Protein AF-A0A382YFF1-F1 (afdb_monomer)

Sequence (263 aa):
NLNLRTVLICLQASIGLYVIVSLYNMELLLSAPWNGYNLQKPVLVFGRYFSDSSALMLFPSIALGMSFPVLIKMVSSGYERIGTGTGQIYGANTFGAILGSLFTGFLFLPRLGAQQSLLLIATLNLLMMMYLFRTGEYFTKTLRKMMTVVLAGVILVINIGLPSDLLDRFFLRDSSGQKDFQKLLYFEEGLTDTVAVFKDDYGILDPDAKRLVTNGVSMSAVNFIASRYMKLLAHLPIMMVDNPEKVLVVCFGTGQTTGAASI

Mean predicted aligned error: 7.72 Å

Foldseek 3Di:
DPPLLVLLLVLLLCLLVLLLVCLQCVPVLADAPADPPPPVCVPVVVVRVVSSCCSNCVSNVVSVVVNLVSQLVVQCPDPVCSVVSNVVSVVVVVVCVVVVCCCVLPPCCVPPNPSVSSLVSSLVSLVVSLVSQLVDDPDDNVVNVVVSVVSVVVSVCSNVVDDSCSVVQSQCAANVGGDDPVQWPDWDDDSVKIWTKGQDQPPDQRGGKIFIAISRYTDAIPGDVRLVVLLCVQPVVVVVDDDDPDDDDDDCDVVSNVVSNVD

pLDDT: mean 86.28, std 9.94, range [49.84, 97.19]

Structure (mmCIF, N/CA/C/O backbone):
data_AF-A0A382YFF1-F1
#
_entry.id   AF-A0A382YFF1-F1
#
loop_
_atom_site.group_PDB
_atom_site.id
_atom_site.type_symbol
_atom_site.label_atom_id
_atom_site.label_alt_id
_atom_site.label_comp_id
_atom_site.label_asym_id
_atom_site.label_entity_id
_atom_site.label_seq_id
_atom_site.pdbx_PDB_ins_code
_atom_site.Cartn_x
_atom_site.Cartn_y
_atom_site.Cartn_z
_atom_site.occupancy
_atom_site.B_iso_or_equiv
_atom_site.auth_seq_id
_atom_site.auth_comp_id
_atom_site.auth_asym_id
_atom_site.auth_atom_id
_atom_site.pdbx_PDB_model_num
ATOM 1 N N . ASN A 1 1 ? -17.210 13.125 31.379 1.00 52.91 1 ASN A N 1
ATOM 2 C CA . ASN A 1 1 ? -16.591 11.781 31.369 1.00 52.91 1 ASN A CA 1
ATOM 3 C C . ASN A 1 1 ? -16.632 11.194 29.971 1.00 52.91 1 ASN A C 1
ATOM 5 O O . ASN A 1 1 ? -17.650 10.649 29.572 1.00 52.91 1 ASN A O 1
ATOM 9 N N . LEU A 1 2 ? -15.552 11.363 29.204 1.00 67.62 2 LEU A N 1
ATOM 10 C CA . LEU A 1 2 ? -15.421 10.758 27.878 1.00 67.62 2 LEU A CA 1
ATOM 11 C C . LEU A 1 2 ? -15.257 9.241 28.054 1.00 67.62 2 LEU A C 1
ATOM 13 O O . LEU A 1 2 ? -14.352 8.802 28.764 1.00 67.62 2 LEU A O 1
ATOM 17 N N . ASN A 1 3 ? -16.131 8.441 27.449 1.00 87.56 3 ASN A N 1
ATOM 18 C CA . ASN A 1 3 ? -16.020 6.992 27.539 1.00 87.56 3 ASN A CA 1
ATOM 19 C C . ASN A 1 3 ? -14.884 6.516 26.615 1.00 87.56 3 ASN A C 1
ATOM 21 O O . ASN A 1 3 ? -15.048 6.462 25.398 1.00 87.56 3 ASN A O 1
ATOM 25 N N . LEU A 1 4 ? -13.720 6.203 27.197 1.00 89.56 4 LEU A N 1
ATOM 26 C CA . LEU A 1 4 ? -12.490 5.842 26.469 1.00 89.56 4 LEU A CA 1
ATOM 27 C C . LEU A 1 4 ? -12.694 4.683 25.495 1.00 89.56 4 LEU A C 1
ATOM 29 O O . LEU A 1 4 ? -12.128 4.658 24.408 1.00 89.56 4 LEU A O 1
ATOM 33 N N . ARG A 1 5 ? -13.568 3.748 25.852 1.00 91.25 5 ARG A N 1
ATOM 34 C CA . ARG A 1 5 ? -13.919 2.627 24.992 1.00 91.25 5 ARG A CA 1
ATOM 35 C C . ARG A 1 5 ? -14.700 3.069 23.754 1.00 91.25 5 ARG A C 1
ATOM 37 O O . ARG A 1 5 ? -14.449 2.544 22.676 1.00 91.25 5 ARG A O 1
ATOM 44 N N . THR A 1 6 ? -15.597 4.047 23.879 1.00 91.75 6 THR A N 1
ATOM 45 C CA . THR A 1 6 ? -16.287 4.644 22.723 1.00 91.75 6 THR A CA 1
ATOM 46 C C . THR A 1 6 ? -15.287 5.324 21.797 1.00 91.75 6 THR A C 1
ATOM 48 O O . THR A 1 6 ? -15.394 5.183 20.585 1.00 91.75 6 THR A O 1
ATOM 51 N N . VAL A 1 7 ? -14.274 5.992 22.357 1.00 93.56 7 VAL A N 1
ATOM 52 C CA . VAL A 1 7 ? -13.191 6.593 21.565 1.00 93.56 7 VAL A CA 1
ATOM 53 C C . VAL A 1 7 ? -12.444 5.523 20.768 1.00 93.56 7 VAL A C 1
ATOM 55 O O . VAL A 1 7 ? -12.275 5.689 19.565 1.00 93.56 7 VAL A O 1
ATOM 58 N N . LEU A 1 8 ? -12.067 4.400 21.390 1.00 93.38 8 LEU A N 1
ATOM 59 C CA . LEU A 1 8 ? -11.410 3.295 20.678 1.00 93.38 8 LEU A CA 1
ATOM 60 C C . LEU A 1 8 ? -12.296 2.693 19.581 1.00 93.38 8 LEU A C 1
ATOM 62 O O . LEU A 1 8 ? -11.801 2.434 18.490 1.00 93.38 8 LEU A O 1
ATOM 66 N N . ILE A 1 9 ? -13.597 2.512 19.836 1.00 94.38 9 ILE A N 1
ATOM 67 C CA . ILE A 1 9 ? -14.561 2.054 18.819 1.00 94.38 9 ILE A CA 1
ATOM 68 C C . ILE A 1 9 ? -14.545 3.006 17.617 1.00 94.38 9 ILE A C 1
ATOM 70 O O . ILE A 1 9 ? -14.408 2.544 16.486 1.00 94.38 9 ILE A O 1
ATOM 74 N N . CYS A 1 10 ? -14.632 4.319 17.851 1.00 95.12 10 CYS A N 1
ATOM 75 C CA . CYS A 1 10 ? -14.600 5.317 16.783 1.00 95.12 10 CYS A CA 1
ATOM 76 C C . CYS A 1 10 ? -13.270 5.310 16.021 1.00 95.12 10 CYS A C 1
ATOM 78 O O . CYS A 1 10 ? -13.284 5.373 14.794 1.00 95.12 10 CYS A O 1
ATOM 80 N N . LEU A 1 11 ? -12.132 5.204 16.715 1.00 96.06 11 LEU A N 1
ATOM 81 C CA . LEU A 1 11 ? -10.811 5.163 16.080 1.00 96.06 11 LEU A CA 1
ATOM 82 C C . LEU A 1 11 ? -10.677 3.939 15.166 1.00 96.06 11 LEU A C 1
ATOM 84 O O . LEU A 1 11 ? -10.341 4.089 13.995 1.00 96.06 11 LEU A O 1
ATOM 88 N N . GLN A 1 12 ? -11.022 2.749 15.664 1.00 95.81 12 GLN A N 1
ATOM 89 C CA . GLN A 1 12 ? -10.954 1.499 14.900 1.00 95.81 12 GLN A CA 1
ATOM 90 C C . GLN A 1 12 ? -11.929 1.495 13.711 1.00 95.81 12 GLN A C 1
ATOM 92 O O . GLN A 1 12 ? -11.550 1.122 12.601 1.00 95.81 12 GLN A O 1
ATOM 97 N N . ALA A 1 13 ? -13.163 1.981 13.909 1.00 95.94 13 ALA A N 1
ATOM 98 C CA . ALA A 1 13 ? -14.129 2.158 12.822 1.00 95.94 13 ALA A CA 1
ATOM 99 C C . ALA A 1 13 ? -13.571 3.068 11.725 1.00 95.94 13 ALA A C 1
ATOM 101 O O . ALA A 1 13 ? -13.643 2.739 10.542 1.00 95.94 13 ALA A O 1
ATOM 102 N N . SER A 1 14 ? -13.012 4.210 12.129 1.00 96.31 14 SER A N 1
ATOM 103 C CA . SER A 1 14 ? -12.566 5.225 11.186 1.00 96.31 14 SER A CA 1
ATOM 104 C C . SER A 1 14 ? -11.336 4.773 10.410 1.00 96.31 14 SER A C 1
ATOM 106 O O . SER A 1 14 ? -11.279 5.023 9.216 1.00 96.31 14 SER A O 1
ATOM 108 N N . ILE A 1 15 ? -10.388 4.069 11.041 1.00 96.25 15 ILE A N 1
ATOM 109 C CA . ILE A 1 15 ? -9.230 3.491 10.341 1.00 96.25 15 ILE A CA 1
ATOM 110 C C . ILE A 1 15 ? -9.705 2.496 9.277 1.00 96.25 15 ILE A C 1
ATOM 112 O O . ILE A 1 15 ? -9.337 2.627 8.112 1.00 96.25 15 ILE A O 1
ATOM 116 N N . GLY A 1 16 ? -10.558 1.537 9.656 1.00 95.81 16 GLY A N 1
ATOM 117 C CA . GLY A 1 16 ? -11.064 0.526 8.725 1.00 95.81 16 GLY A CA 1
ATOM 118 C C . GLY A 1 16 ? -11.839 1.137 7.555 1.00 95.81 16 GLY A C 1
ATOM 119 O O . GLY A 1 16 ? -11.566 0.821 6.398 1.00 95.81 16 GLY A O 1
ATOM 120 N N . LEU A 1 17 ? -12.760 2.060 7.846 1.00 95.12 17 LEU A N 1
ATOM 121 C CA . LEU A 1 17 ? -13.542 2.750 6.821 1.00 95.12 17 LEU A CA 1
ATOM 122 C C . LEU A 1 17 ? -12.660 3.605 5.911 1.00 95.12 17 LEU A C 1
ATOM 124 O O . LEU A 1 17 ? -12.843 3.583 4.699 1.00 95.12 17 LEU A O 1
ATOM 128 N N . TYR A 1 18 ? -11.703 4.337 6.478 1.00 95.69 18 TYR A N 1
ATOM 129 C CA . TYR A 1 18 ? -10.812 5.191 5.707 1.00 95.69 18 TYR A CA 1
ATOM 130 C C . TYR A 1 18 ? -9.968 4.381 4.724 1.00 95.69 18 TYR A C 1
ATOM 132 O O . TYR A 1 18 ? -9.856 4.781 3.571 1.00 95.69 18 TYR A O 1
ATOM 140 N N . VAL A 1 19 ? -9.440 3.220 5.127 1.00 94.88 19 VAL A N 1
ATOM 141 C CA . VAL A 1 19 ? -8.710 2.328 4.209 1.00 94.88 19 VAL A CA 1
ATOM 142 C C . VAL A 1 19 ? -9.609 1.865 3.059 1.00 94.88 19 VAL A C 1
ATOM 144 O O . VAL A 1 19 ? -9.215 1.982 1.903 1.00 94.88 19 VAL A O 1
ATOM 147 N N . ILE A 1 20 ? -10.836 1.414 3.346 1.00 93.81 20 ILE A N 1
ATOM 148 C CA . ILE A 1 20 ? -11.789 0.975 2.309 1.00 93.81 20 ILE A CA 1
ATOM 149 C C . ILE A 1 20 ? -12.139 2.123 1.356 1.00 93.81 20 ILE A C 1
ATOM 151 O O . ILE A 1 20 ? -12.095 1.958 0.141 1.00 93.81 20 ILE A O 1
ATOM 155 N N . VAL A 1 21 ? -12.466 3.300 1.894 1.00 92.94 21 VAL A N 1
ATOM 156 C CA . VAL A 1 21 ? -12.782 4.490 1.092 1.00 92.94 21 VAL A CA 1
ATOM 157 C C . VAL A 1 21 ? -11.576 4.909 0.256 1.00 92.94 21 VAL A C 1
ATOM 159 O O . VAL A 1 21 ? -11.750 5.281 -0.903 1.00 92.94 21 VAL A O 1
ATOM 162 N N . SER A 1 22 ? -10.365 4.808 0.806 1.00 92.19 22 SER A N 1
ATOM 163 C CA . SER A 1 22 ? -9.137 5.143 0.088 1.00 92.19 22 SER A CA 1
ATOM 164 C C . SER A 1 22 ? -8.938 4.216 -1.105 1.00 92.19 22 SER A C 1
ATOM 166 O O . SER A 1 22 ? -8.725 4.721 -2.197 1.00 92.19 22 SER A O 1
ATOM 168 N N . LEU A 1 23 ? -9.137 2.900 -0.945 1.00 91.06 23 LEU A N 1
ATOM 169 C CA . LEU A 1 23 ? -9.057 1.933 -2.050 1.00 91.06 23 LEU A CA 1
ATOM 170 C C . LEU A 1 23 ? -9.985 2.289 -3.225 1.00 91.06 23 LEU A C 1
ATOM 172 O O . LEU A 1 23 ? -9.568 2.202 -4.375 1.00 91.06 23 LEU A O 1
ATOM 176 N N . TYR A 1 24 ? -11.214 2.745 -2.958 1.00 88.94 24 TYR A N 1
ATOM 177 C CA . TYR A 1 24 ? -12.135 3.198 -4.015 1.00 88.94 24 TYR A CA 1
ATOM 178 C C . TYR A 1 24 ? -11.730 4.529 -4.654 1.00 88.94 24 TYR A C 1
ATOM 180 O O . TYR A 1 24 ? -12.015 4.766 -5.825 1.00 88.94 24 TYR A O 1
ATOM 188 N N . ASN A 1 25 ? -11.103 5.414 -3.881 1.00 88.06 25 ASN A N 1
ATOM 189 C CA . ASN A 1 25 ? -10.765 6.771 -4.304 1.00 88.06 25 ASN A CA 1
ATOM 190 C C . ASN A 1 25 ? -9.273 6.930 -4.614 1.00 88.06 25 ASN A C 1
ATOM 192 O O . ASN A 1 25 ? -8.794 8.059 -4.700 1.00 88.06 25 ASN A O 1
ATOM 196 N N . MET A 1 26 ? -8.533 5.832 -4.798 1.00 84.06 26 MET A N 1
ATOM 197 C CA . MET A 1 26 ? -7.080 5.862 -4.988 1.00 84.06 26 MET A CA 1
ATOM 198 C C . MET A 1 26 ? -6.698 6.736 -6.188 1.00 84.06 26 MET A C 1
ATOM 200 O O . MET A 1 26 ? -5.771 7.534 -6.110 1.00 84.06 26 MET A O 1
ATOM 204 N N . GLU A 1 27 ? -7.484 6.664 -7.265 1.00 77.50 27 GLU A N 1
ATOM 205 C CA . GLU A 1 27 ? -7.306 7.478 -8.470 1.00 77.50 27 GLU A CA 1
ATOM 206 C C . GLU A 1 27 ? -7.499 8.988 -8.269 1.00 77.50 27 GLU A C 1
ATOM 208 O O . GLU A 1 27 ? -6.990 9.765 -9.083 1.00 77.50 27 GLU A O 1
ATOM 213 N N . LEU A 1 28 ? -8.271 9.382 -7.251 1.00 78.69 28 LEU A N 1
ATOM 214 C CA . LEU A 1 28 ? -8.561 10.773 -6.8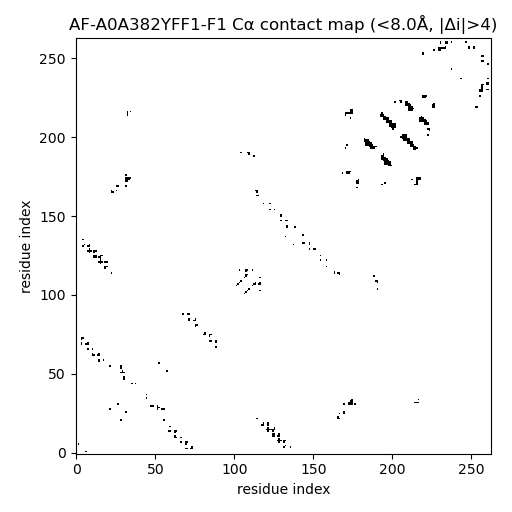97 1.00 78.69 28 LEU A CA 1
ATOM 215 C C . LEU A 1 28 ? -7.584 11.293 -5.836 1.00 78.69 28 LEU A C 1
ATOM 217 O O . LEU A 1 28 ? -7.212 12.463 -5.863 1.00 78.69 28 LEU A O 1
ATOM 221 N N . LEU A 1 29 ? -7.203 10.427 -4.895 1.00 78.69 29 LEU A N 1
ATOM 222 C CA . LEU A 1 29 ? -6.298 10.739 -3.788 1.00 78.69 29 LEU A CA 1
ATOM 223 C C . LEU A 1 29 ? -4.856 10.893 -4.249 1.00 78.69 29 LEU A C 1
ATOM 225 O O . LEU A 1 29 ? -4.125 11.714 -3.701 1.00 78.69 29 LEU A O 1
ATOM 229 N N . LEU A 1 30 ? -4.453 10.085 -5.225 1.00 77.94 30 LEU A N 1
ATOM 230 C CA . LEU A 1 30 ? -3.103 10.077 -5.748 1.00 77.94 30 LEU A CA 1
ATOM 231 C C . LEU A 1 30 ? -3.095 10.698 -7.134 1.00 77.94 30 LEU A C 1
ATOM 233 O O . LEU A 1 30 ? -3.806 10.258 -8.046 1.00 77.94 30 LEU A O 1
ATOM 237 N N . SER A 1 31 ? -2.241 11.702 -7.306 1.00 73.00 31 SER A N 1
ATOM 238 C CA . SER A 1 31 ? -1.921 12.178 -8.639 1.00 73.00 31 SER A CA 1
ATOM 239 C C . SER A 1 31 ? -1.339 11.025 -9.465 1.00 73.00 31 SER A C 1
ATOM 241 O O . SER A 1 31 ? -0.725 10.096 -8.933 1.00 73.00 31 SER A O 1
ATOM 243 N N . ALA A 1 32 ? -1.570 11.046 -10.785 1.00 66.44 32 ALA A N 1
ATOM 244 C CA . ALA A 1 32 ? -0.881 10.110 -11.670 1.00 66.44 32 ALA A CA 1
ATOM 245 C C . ALA A 1 32 ? 0.628 10.190 -11.380 1.00 66.44 32 ALA A C 1
ATOM 247 O O . ALA A 1 32 ? 1.088 11.300 -11.091 1.00 66.44 32 ALA A O 1
ATOM 248 N N . PRO A 1 33 ? 1.381 9.074 -11.458 1.00 62.12 33 PRO A N 1
ATOM 249 C CA . PRO A 1 33 ? 2.832 9.058 -11.283 1.00 62.12 33 PRO A CA 1
ATOM 250 C C . PRO A 1 33 ? 3.489 9.914 -12.376 1.00 62.12 33 PRO A C 1
ATOM 252 O O . PRO A 1 33 ? 3.967 9.453 -13.412 1.00 62.12 33 PRO A O 1
ATOM 255 N N . TRP A 1 34 ? 3.427 11.230 -12.194 1.00 52.97 34 TRP A N 1
ATOM 256 C CA . TRP A 1 34 ? 3.805 12.201 -13.190 1.00 52.97 34 TRP A CA 1
ATOM 257 C C . TRP A 1 34 ? 5.297 12.412 -13.034 1.00 52.97 34 TRP A C 1
ATOM 259 O O . TRP A 1 34 ? 5.763 12.995 -12.058 1.00 52.97 34 TRP A O 1
ATOM 269 N N . ASN A 1 35 ? 6.015 11.874 -14.017 1.00 54.03 35 ASN A N 1
ATOM 270 C CA . ASN A 1 35 ? 7.386 12.164 -14.411 1.00 54.03 35 ASN A CA 1
ATOM 271 C C . ASN A 1 35 ? 8.216 12.850 -13.309 1.00 54.03 35 ASN A C 1
ATOM 273 O O . ASN A 1 35 ? 8.359 14.077 -13.294 1.00 54.03 35 ASN A O 1
ATOM 277 N N . GLY A 1 36 ? 8.798 12.041 -12.415 1.00 50.12 36 GLY A N 1
ATOM 278 C CA . GLY A 1 36 ? 9.722 12.453 -11.347 1.00 50.12 36 GLY A CA 1
ATOM 279 C C . GLY A 1 36 ? 10.990 13.185 -11.818 1.00 50.12 36 GLY A C 1
ATOM 280 O O . GLY A 1 36 ? 11.908 13.393 -11.034 1.00 50.12 36 GLY A O 1
ATOM 281 N N . TYR A 1 37 ? 11.037 13.610 -13.081 1.00 49.84 37 TYR A N 1
ATOM 282 C CA . TYR A 1 37 ? 12.165 14.260 -13.732 1.00 49.84 37 TYR A CA 1
ATOM 283 C C . TYR A 1 37 ? 11.828 15.623 -14.340 1.00 49.84 37 TYR A C 1
ATOM 285 O O . TYR A 1 37 ? 12.663 16.175 -15.057 1.00 49.84 37 TYR A O 1
ATOM 293 N N . ASN A 1 38 ? 10.654 16.220 -14.071 1.00 56.34 38 ASN A N 1
ATOM 294 C CA . ASN A 1 38 ? 10.459 17.627 -14.435 1.00 56.34 38 ASN A CA 1
ATOM 295 C C . ASN A 1 38 ? 11.202 18.551 -13.452 1.00 56.34 38 ASN A C 1
ATOM 297 O O . ASN A 1 38 ? 10.606 19.248 -12.628 1.00 56.34 38 ASN A O 1
ATOM 301 N N . LEU A 1 39 ? 12.533 18.559 -13.577 1.00 61.88 39 LEU A N 1
ATOM 302 C CA . LEU A 1 39 ? 13.470 19.407 -12.835 1.00 61.88 39 LEU A CA 1
ATOM 303 C C . LEU A 1 39 ? 13.187 20.909 -13.012 1.00 61.88 39 LEU A C 1
ATOM 305 O O . LEU A 1 39 ? 13.773 21.727 -12.313 1.00 61.88 39 LEU A O 1
ATOM 309 N N . GLN A 1 40 ? 12.277 21.290 -13.915 1.00 77.19 40 GLN A N 1
ATOM 310 C CA . GLN A 1 40 ? 11.886 22.681 -14.124 1.00 77.19 40 GLN A CA 1
ATOM 311 C C . GLN A 1 40 ? 11.007 23.233 -12.989 1.00 77.19 40 GLN A C 1
ATOM 313 O O . GLN A 1 40 ? 10.996 24.443 -12.775 1.00 77.19 40 GLN A O 1
ATOM 318 N N . LYS A 1 41 ? 10.247 22.388 -12.265 1.00 83.75 41 LYS A N 1
ATOM 319 C CA . LYS A 1 41 ? 9.316 22.829 -11.197 1.00 83.75 41 LYS A CA 1
ATOM 320 C C . LYS A 1 41 ? 9.374 21.948 -9.934 1.00 83.75 41 LYS A C 1
ATOM 322 O O . LYS A 1 41 ? 8.343 21.414 -9.517 1.00 83.75 41 LYS A O 1
ATOM 327 N N . PRO A 1 42 ? 10.539 21.821 -9.276 1.00 83.38 42 PRO A N 1
ATOM 328 C CA . PRO A 1 42 ? 10.738 20.881 -8.169 1.00 83.38 42 PRO A CA 1
ATOM 329 C C . PRO A 1 42 ? 9.811 21.136 -6.969 1.00 83.38 42 PRO A C 1
ATOM 331 O O . PRO A 1 42 ? 9.275 20.193 -6.397 1.00 83.38 42 PRO A O 1
ATOM 334 N N . VAL A 1 43 ? 9.547 22.402 -6.624 1.00 87.06 43 VAL A N 1
ATOM 335 C CA . VAL A 1 43 ? 8.674 22.767 -5.489 1.00 87.06 43 VAL A CA 1
ATOM 336 C C . VAL A 1 43 ? 7.229 22.314 -5.710 1.00 87.06 43 VAL A C 1
ATOM 338 O O . VAL A 1 43 ? 6.586 21.812 -4.792 1.00 87.06 43 VAL A O 1
ATOM 341 N N . LEU A 1 44 ? 6.718 22.452 -6.937 1.00 84.56 44 LEU A N 1
ATOM 342 C CA . LEU A 1 44 ? 5.361 22.023 -7.277 1.00 84.56 44 LEU A CA 1
ATOM 343 C C . LEU A 1 44 ? 5.233 20.497 -7.202 1.00 84.56 44 LEU A C 1
ATOM 345 O O . LEU A 1 44 ? 4.232 19.986 -6.707 1.00 84.56 44 LEU A O 1
ATOM 349 N N . VAL A 1 45 ? 6.252 19.784 -7.686 1.00 80.75 45 VAL A N 1
ATOM 350 C CA . VAL A 1 45 ? 6.316 18.318 -7.641 1.00 80.75 45 VAL A CA 1
ATOM 351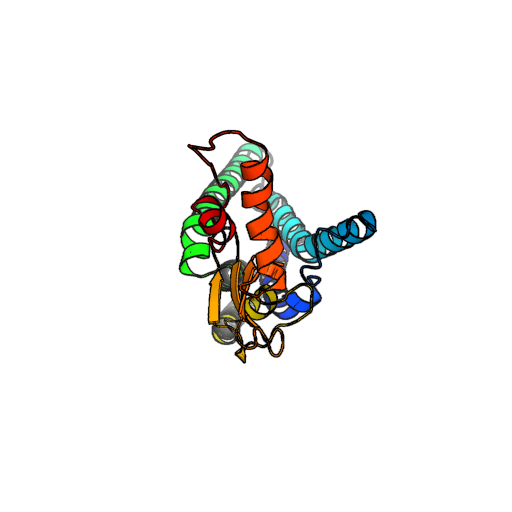 C C . VAL A 1 45 ? 6.352 17.831 -6.193 1.00 80.75 45 VAL A C 1
ATOM 353 O O . VAL A 1 45 ? 5.550 16.980 -5.817 1.00 80.75 45 VAL A O 1
ATOM 356 N N . PHE A 1 46 ? 7.207 18.426 -5.358 1.00 85.25 46 PHE A N 1
ATOM 357 C CA . PHE A 1 46 ? 7.252 18.135 -3.927 1.00 85.25 46 PHE A CA 1
ATOM 358 C C . PHE A 1 46 ? 5.896 18.375 -3.250 1.00 85.25 46 PHE A C 1
ATOM 360 O O . PHE A 1 46 ? 5.405 17.499 -2.544 1.00 85.25 46 PHE A O 1
ATOM 367 N N . GLY A 1 47 ? 5.261 19.526 -3.501 1.00 87.88 47 GLY A N 1
ATOM 368 C CA . GLY A 1 47 ? 3.959 19.860 -2.917 1.00 87.88 47 GLY A CA 1
ATOM 369 C C . GLY A 1 47 ? 2.860 18.854 -3.273 1.00 87.88 47 GLY A C 1
ATOM 370 O O . GLY A 1 47 ? 2.053 18.510 -2.412 1.00 87.88 47 GLY A O 1
ATOM 371 N N . ARG A 1 48 ? 2.862 18.331 -4.507 1.00 84.75 48 ARG A N 1
ATOM 372 C CA . ARG A 1 48 ? 1.933 17.271 -4.935 1.00 84.75 48 ARG A CA 1
ATOM 373 C C . ARG A 1 48 ? 2.185 15.962 -4.195 1.00 84.75 48 ARG A C 1
ATOM 375 O O . ARG A 1 48 ? 1.278 15.479 -3.535 1.00 84.75 48 ARG A O 1
ATOM 382 N N . TYR A 1 49 ? 3.414 15.442 -4.204 1.00 84.38 49 TYR A N 1
ATOM 383 C CA . TYR A 1 49 ? 3.724 14.191 -3.498 1.00 84.38 49 TYR A CA 1
ATOM 384 C C . TYR A 1 49 ? 3.497 14.285 -1.987 1.00 84.38 49 TYR A C 1
ATOM 386 O O . TYR A 1 49 ? 3.047 13.320 -1.366 1.00 84.38 49 TYR A O 1
ATOM 394 N N . PHE A 1 50 ? 3.779 15.444 -1.390 1.00 89.50 50 PHE A N 1
ATOM 395 C CA . PHE A 1 50 ? 3.481 15.703 0.013 1.00 89.50 50 PHE A CA 1
ATOM 396 C C . PHE A 1 50 ? 1.973 15.677 0.281 1.00 89.50 50 PHE A C 1
ATOM 398 O O . PHE A 1 50 ? 1.542 15.054 1.252 1.00 89.50 50 PHE A O 1
ATOM 405 N N . SER A 1 51 ? 1.178 16.321 -0.579 1.00 89.69 51 SER A N 1
ATOM 406 C CA . SER A 1 51 ? -0.284 16.307 -0.500 1.00 89.69 51 SER A CA 1
ATOM 407 C C . SER A 1 51 ? -0.830 14.887 -0.627 1.00 89.69 51 SER A C 1
ATOM 409 O O . SER A 1 51 ? -1.577 14.457 0.243 1.00 89.69 51 SER A O 1
ATOM 411 N N . ASP A 1 52 ? -0.401 14.143 -1.643 1.00 87.81 52 ASP A N 1
ATOM 412 C CA . ASP A 1 52 ? -0.825 12.767 -1.917 1.00 87.81 52 ASP A CA 1
ATOM 413 C C . ASP A 1 52 ? -0.491 11.832 -0.742 1.00 87.81 52 ASP A C 1
ATOM 415 O O . ASP A 1 52 ? -1.349 11.120 -0.217 1.00 87.81 52 ASP A O 1
ATOM 419 N N . SER A 1 53 ? 0.751 11.896 -0.250 1.00 89.44 53 SER A N 1
ATOM 420 C CA . SER A 1 53 ? 1.200 11.088 0.891 1.00 89.44 53 SER A CA 1
ATOM 421 C C . SER A 1 53 ? 0.450 11.456 2.171 1.00 89.44 53 SER A C 1
ATOM 423 O O . SER A 1 53 ? 0.042 10.576 2.929 1.00 89.44 53 SER A O 1
ATOM 425 N N . SER A 1 54 ? 0.226 12.751 2.416 1.00 92.00 54 SER A N 1
ATOM 426 C CA . SER A 1 54 ? -0.537 13.223 3.577 1.00 92.00 54 SER A CA 1
ATOM 427 C C . SER A 1 54 ? -2.001 12.797 3.489 1.00 92.00 54 SER A C 1
ATOM 429 O O . SER A 1 54 ? -2.564 12.340 4.481 1.00 92.00 54 SER A O 1
ATOM 431 N N . ALA A 1 55 ? -2.602 12.888 2.303 1.00 90.69 55 ALA A N 1
ATOM 432 C CA . ALA A 1 55 ? -3.982 12.505 2.044 1.00 90.69 55 ALA A CA 1
ATOM 433 C C . ALA A 1 55 ? -4.238 11.007 2.236 1.00 90.69 55 ALA A C 1
ATOM 435 O O . ALA A 1 55 ? -5.393 10.652 2.447 1.00 90.69 55 ALA A O 1
ATOM 436 N N . LEU A 1 56 ? -3.201 10.159 2.199 1.00 89.50 56 LEU A N 1
ATOM 437 C CA . LEU A 1 56 ? -3.277 8.735 2.543 1.00 89.50 56 LEU A CA 1
ATOM 438 C C . LEU A 1 56 ? -2.871 8.418 3.986 1.00 89.50 56 LEU A C 1
ATOM 440 O O . LEU A 1 56 ? -3.462 7.546 4.616 1.00 89.50 56 LEU A O 1
ATOM 444 N N . MET A 1 57 ? -1.827 9.061 4.510 1.00 92.94 57 MET A N 1
ATOM 445 C CA . MET A 1 57 ? -1.180 8.612 5.749 1.00 92.94 57 MET A CA 1
ATOM 446 C C . MET A 1 57 ? -1.576 9.424 6.977 1.00 92.94 57 MET A C 1
ATOM 448 O O . MET A 1 57 ? -1.528 8.895 8.088 1.00 92.94 57 MET A O 1
ATOM 452 N N . LEU A 1 58 ? -1.968 10.691 6.825 1.00 94.06 58 LEU A N 1
ATOM 453 C CA . LEU A 1 58 ? -2.131 11.607 7.957 1.00 94.06 58 LEU A CA 1
ATOM 454 C C . LEU A 1 58 ? -3.247 11.151 8.900 1.00 94.06 58 LEU A C 1
ATOM 456 O O . LEU A 1 58 ? -3.033 11.039 10.107 1.00 94.06 58 LEU A O 1
ATOM 460 N N . PHE A 1 59 ? -4.417 10.823 8.352 1.00 94.31 59 PHE A N 1
ATOM 461 C CA . PHE A 1 59 ? -5.547 10.355 9.148 1.00 94.31 59 PHE A CA 1
ATOM 462 C C . PHE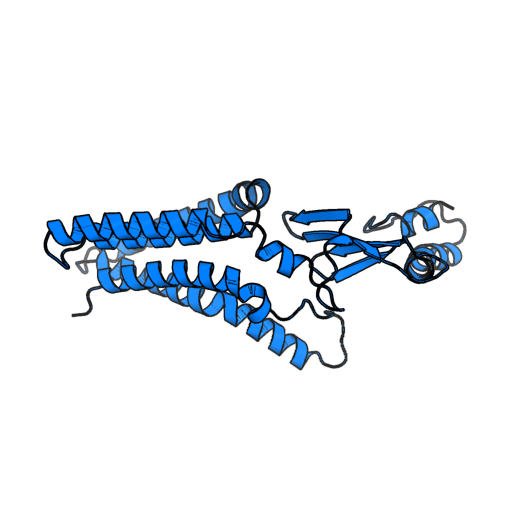 A 1 59 ? -5.265 9.036 9.895 1.00 94.31 59 PHE A C 1
ATOM 464 O O . PHE A 1 59 ? -5.380 9.026 11.127 1.00 94.31 59 PHE A O 1
ATOM 471 N N . PRO A 1 60 ? -4.867 7.932 9.226 1.00 93.06 60 PRO A N 1
ATOM 472 C CA . PRO A 1 60 ? -4.623 6.667 9.912 1.00 93.06 60 PRO A CA 1
ATOM 473 C C . PRO A 1 60 ? -3.459 6.771 10.901 1.00 93.06 60 PRO A C 1
ATOM 475 O O . PRO A 1 60 ? -3.552 6.209 11.989 1.00 93.06 60 PRO A O 1
ATOM 478 N N . SER A 1 61 ? -2.414 7.547 10.595 1.00 93.62 61 SER A N 1
ATOM 479 C CA . SER A 1 61 ? -1.283 7.747 11.513 1.00 93.62 61 SER A CA 1
ATOM 480 C C . SER A 1 61 ? -1.709 8.448 12.801 1.00 93.62 61 SER A C 1
ATOM 482 O O . SER A 1 61 ? -1.344 8.010 13.893 1.00 93.62 61 SER A O 1
ATOM 484 N N . ILE A 1 62 ? -2.530 9.498 12.701 1.00 95.44 62 ILE A N 1
ATOM 485 C CA . ILE A 1 62 ? -3.070 10.191 13.875 1.00 95.44 62 ILE A CA 1
ATOM 486 C C . ILE A 1 62 ? -4.002 9.263 14.666 1.00 95.44 62 ILE A C 1
ATOM 488 O O . ILE A 1 62 ? -3.901 9.191 15.890 1.00 95.44 62 ILE A O 1
ATOM 492 N N . ALA A 1 63 ? -4.890 8.524 13.995 1.00 94.38 63 ALA A N 1
ATOM 493 C CA . ALA A 1 63 ? -5.836 7.630 14.661 1.00 94.38 63 ALA A CA 1
ATOM 494 C C . ALA A 1 63 ? -5.138 6.470 15.400 1.00 94.38 63 ALA A C 1
ATOM 496 O O . ALA A 1 63 ? -5.486 6.149 16.543 1.00 94.38 63 ALA A O 1
ATOM 497 N N . LEU A 1 64 ? -4.112 5.876 14.785 1.00 91.56 64 LEU A N 1
ATOM 498 C CA . LEU A 1 64 ? -3.261 4.863 15.411 1.00 91.56 64 LEU A CA 1
ATOM 499 C C . LEU A 1 64 ? -2.462 5.460 16.576 1.00 91.56 64 LEU A C 1
ATOM 501 O O . LEU A 1 64 ? -2.464 4.897 17.672 1.00 91.56 64 LEU A O 1
ATOM 505 N N . GLY A 1 65 ? -1.872 6.642 16.383 1.00 92.19 65 GLY A N 1
ATOM 506 C CA . GLY A 1 65 ? -1.141 7.367 17.423 1.00 92.19 65 GLY A CA 1
ATOM 507 C C . GLY A 1 65 ? -2.006 7.715 18.638 1.00 92.19 65 GLY A C 1
ATOM 508 O O . GLY A 1 65 ? -1.552 7.584 19.771 1.00 92.19 65 GLY A O 1
ATOM 509 N N . MET A 1 66 ? -3.276 8.080 18.429 1.00 93.50 66 MET A N 1
ATOM 510 C CA . MET A 1 66 ? -4.240 8.343 19.506 1.00 93.50 66 MET A CA 1
ATOM 511 C C . MET A 1 66 ? -4.716 7.074 20.224 1.00 93.50 66 MET A C 1
ATOM 513 O O . MET A 1 66 ? -5.072 7.138 21.402 1.00 93.50 66 MET A O 1
ATOM 517 N N . SER A 1 67 ? -4.716 5.917 19.559 1.00 91.38 67 SER A N 1
ATOM 518 C CA . SER A 1 67 ? -5.184 4.660 20.162 1.00 91.38 67 SER A CA 1
ATOM 519 C C . SER A 1 67 ? -4.324 4.247 21.363 1.00 91.38 67 SER A C 1
ATOM 521 O O . SER A 1 67 ? -4.848 3.759 22.366 1.00 91.38 67 SER A O 1
ATOM 523 N N . PHE A 1 68 ? -3.017 4.513 21.300 1.00 87.38 68 PHE A N 1
ATOM 524 C CA . PHE A 1 68 ? -2.048 4.168 22.341 1.00 87.38 68 PHE A CA 1
ATOM 525 C C . PHE A 1 68 ? -2.299 4.862 23.702 1.00 87.38 68 PHE A C 1
ATOM 527 O O . PHE A 1 68 ? -2.519 4.157 24.692 1.00 87.38 68 PHE A O 1
ATOM 534 N N . PRO A 1 69 ? -2.346 6.208 23.809 1.00 88.38 69 PRO A N 1
ATOM 535 C CA . PRO A 1 69 ? -2.624 6.879 25.080 1.00 88.38 69 PRO A CA 1
ATOM 536 C C . PRO A 1 69 ? -4.036 6.588 25.612 1.00 88.38 69 PRO A C 1
ATOM 538 O O . PRO A 1 69 ? -4.235 6.534 26.828 1.00 88.38 69 PRO A O 1
ATOM 541 N N . VAL A 1 70 ? -5.020 6.354 24.733 1.00 90.50 70 VAL A N 1
ATOM 542 C CA . VAL A 1 70 ? -6.380 5.968 25.145 1.00 90.50 70 VAL A CA 1
ATOM 543 C C . VAL A 1 70 ? -6.379 4.582 25.798 1.00 90.50 70 VAL A C 1
ATOM 545 O O . VAL A 1 70 ? -6.987 4.415 26.858 1.00 90.50 70 VAL A O 1
ATOM 548 N N . LEU A 1 71 ? -5.661 3.612 25.220 1.00 88.62 71 LEU A N 1
ATOM 549 C CA . LEU A 1 71 ? -5.478 2.275 25.796 1.00 88.62 71 LEU A CA 1
ATOM 550 C C . LEU A 1 71 ? -4.762 2.329 27.149 1.00 88.62 71 LEU A C 1
ATOM 552 O O . LEU A 1 71 ? -5.237 1.719 28.106 1.00 88.62 71 LEU A O 1
ATOM 556 N N . ILE A 1 72 ? -3.679 3.107 27.262 1.00 87.25 72 ILE A N 1
ATOM 557 C CA . ILE A 1 72 ? -2.970 3.292 28.539 1.00 87.25 72 ILE A CA 1
ATOM 558 C C . ILE A 1 72 ? -3.924 3.815 29.605 1.00 87.25 72 ILE A C 1
ATOM 560 O O . ILE A 1 72 ? -3.983 3.251 30.695 1.00 87.25 72 ILE A O 1
ATOM 564 N N . LYS A 1 73 ? -4.710 4.851 29.297 1.00 86.94 73 LYS A N 1
ATOM 565 C CA . LYS A 1 73 ? -5.659 5.431 30.253 1.00 86.94 73 LYS A CA 1
ATOM 566 C C . LYS A 1 73 ? -6.790 4.465 30.626 1.00 86.94 73 LYS A C 1
ATOM 568 O O . LYS A 1 73 ? -7.304 4.538 31.737 1.00 86.94 73 LYS A O 1
ATOM 573 N N . MET A 1 74 ? -7.177 3.569 29.717 1.00 84.62 74 MET A N 1
ATOM 574 C CA . MET A 1 74 ? -8.212 2.560 29.956 1.00 84.62 74 MET A CA 1
ATOM 575 C C . MET A 1 74 ? -7.724 1.405 30.846 1.00 84.62 74 MET A C 1
ATOM 577 O O . MET A 1 74 ? -8.513 0.880 31.626 1.00 84.62 74 MET A O 1
ATOM 581 N N . VAL A 1 75 ? -6.448 1.020 30.748 1.00 81.00 75 VAL A N 1
ATOM 582 C CA . VAL A 1 75 ? -5.850 -0.080 31.534 1.00 81.00 75 VAL A CA 1
ATOM 583 C C . VAL A 1 75 ? -5.251 0.410 32.858 1.00 81.00 75 VAL A C 1
ATOM 585 O O . VAL A 1 75 ? -5.248 -0.313 33.852 1.00 81.00 75 VAL A O 1
ATOM 588 N N . SER A 1 76 ? -4.765 1.650 32.900 1.00 74.56 76 SER A N 1
ATOM 589 C CA . SER A 1 76 ? -4.080 2.230 34.061 1.00 74.56 76 SER A CA 1
ATOM 590 C C . SER A 1 76 ? -5.069 2.890 35.025 1.00 74.56 76 SER A C 1
ATOM 592 O O . SER A 1 76 ? -5.037 4.098 35.250 1.00 74.56 76 SER A O 1
ATOM 594 N N . SER A 1 77 ? -5.978 2.111 35.607 1.00 61.31 77 SER A N 1
ATOM 595 C CA . SER A 1 77 ? -6.870 2.575 36.676 1.00 61.31 77 SER A CA 1
ATOM 596 C C . SER A 1 77 ? -6.165 2.530 38.044 1.00 61.31 77 SER A C 1
ATOM 598 O O . SER A 1 77 ? -6.486 1.693 38.884 1.00 61.31 77 SER A O 1
ATOM 600 N N . GLY A 1 78 ? -5.171 3.408 38.247 1.00 61.00 78 GLY A N 1
ATOM 601 C CA . GLY A 1 78 ? -4.477 3.623 39.530 1.00 61.00 78 GLY A CA 1
ATOM 602 C C . GLY A 1 78 ? -3.000 4.022 39.383 1.00 61.00 78 GLY A C 1
ATOM 603 O O . GLY A 1 78 ? -2.278 3.416 38.594 1.00 61.00 78 GLY A O 1
ATOM 604 N N . TYR A 1 79 ? -2.542 5.018 40.158 1.00 59.19 79 TYR A N 1
ATOM 605 C CA . TYR A 1 79 ? -1.186 5.592 40.065 1.00 59.19 79 TYR A CA 1
ATOM 606 C C . TYR A 1 79 ? -0.049 4.586 40.324 1.00 59.19 79 TYR A C 1
ATOM 608 O O . TYR A 1 79 ? 0.993 4.672 39.679 1.00 59.19 79 TYR A O 1
ATOM 616 N N . GLU A 1 80 ? -0.260 3.583 41.181 1.00 60.69 80 GLU A N 1
ATOM 617 C CA . GLU A 1 80 ? 0.761 2.579 41.536 1.00 60.69 80 GLU A CA 1
ATOM 618 C C . GLU A 1 80 ? 1.122 1.605 40.403 1.00 60.69 80 GLU A C 1
ATOM 620 O O . GLU A 1 80 ? 2.176 0.976 40.447 1.00 60.69 80 GLU A O 1
ATOM 625 N N . ARG A 1 81 ? 0.273 1.457 39.375 1.00 65.50 81 ARG A N 1
ATOM 626 C CA . ARG A 1 81 ? 0.467 0.468 38.294 1.00 65.50 81 ARG A CA 1
ATOM 627 C C . ARG A 1 81 ? 0.707 1.088 36.920 1.00 65.50 81 ARG A C 1
ATOM 629 O O . ARG A 1 81 ? 0.792 0.356 35.934 1.00 65.50 81 ARG A O 1
ATOM 636 N N . ILE A 1 82 ? 0.852 2.415 36.845 1.00 74.88 82 ILE A N 1
ATOM 637 C CA . ILE A 1 82 ? 1.018 3.136 35.573 1.00 74.88 82 ILE A CA 1
ATOM 638 C C . ILE A 1 82 ? 2.278 2.669 34.833 1.00 74.88 82 ILE A C 1
ATOM 640 O O . ILE A 1 82 ? 2.210 2.427 33.630 1.00 74.88 82 ILE A O 1
ATOM 644 N N . GLY A 1 83 ? 3.406 2.490 35.533 1.00 80.38 83 GLY A N 1
ATOM 645 C CA . GLY A 1 83 ? 4.668 2.055 34.920 1.00 80.38 83 GLY A CA 1
ATOM 646 C C . GLY A 1 83 ? 4.567 0.669 34.277 1.00 80.38 83 GLY A C 1
ATOM 647 O O . GLY A 1 83 ? 4.846 0.512 33.089 1.00 80.38 83 GLY A O 1
ATOM 648 N N . THR A 1 84 ? 4.088 -0.323 35.031 1.00 81.12 84 THR A N 1
ATOM 649 C CA . THR A 1 84 ? 3.928 -1.704 34.547 1.00 81.12 84 THR A CA 1
ATOM 650 C C . THR A 1 84 ? 2.884 -1.808 33.436 1.00 81.12 84 THR A C 1
ATOM 652 O O . THR A 1 84 ? 3.135 -2.465 32.429 1.00 81.12 84 THR A O 1
ATOM 655 N N . GLY A 1 85 ? 1.737 -1.130 33.573 1.00 80.62 85 GLY A N 1
ATOM 656 C CA . GLY A 1 85 ? 0.687 -1.121 32.548 1.00 80.62 85 GLY A CA 1
ATOM 657 C C . GLY A 1 85 ? 1.145 -0.465 31.244 1.00 80.62 85 GLY A C 1
ATOM 658 O O . GLY A 1 85 ? 0.934 -1.013 30.163 1.00 80.62 85 GLY A O 1
ATOM 659 N N . THR A 1 86 ? 1.854 0.662 31.340 1.00 85.94 86 THR A N 1
ATOM 660 C CA . THR A 1 86 ? 2.445 1.338 30.175 1.00 85.94 86 THR A CA 1
ATOM 661 C C . THR A 1 86 ? 3.497 0.459 29.502 1.00 85.94 86 THR A C 1
ATOM 663 O O . THR A 1 86 ? 3.469 0.307 28.283 1.00 85.94 86 THR A O 1
ATOM 666 N N . GLY A 1 87 ? 4.381 -0.173 30.282 1.00 88.62 87 GLY A N 1
ATOM 667 C CA . GLY A 1 87 ? 5.405 -1.083 29.767 1.00 88.62 87 GLY A CA 1
ATOM 668 C C . GLY A 1 87 ? 4.820 -2.301 29.048 1.00 88.62 87 GLY A C 1
ATOM 669 O O . GLY A 1 87 ? 5.293 -2.654 27.971 1.00 88.62 87 GLY A O 1
ATOM 670 N N . GLN A 1 88 ? 3.755 -2.907 29.584 1.00 88.50 88 GLN A N 1
ATOM 671 C CA . GLN A 1 88 ? 3.063 -4.031 28.941 1.00 88.50 88 GLN A CA 1
ATOM 672 C C . GLN A 1 88 ? 2.407 -3.629 27.616 1.00 88.50 88 GLN A C 1
ATOM 674 O O . GLN A 1 88 ? 2.572 -4.330 26.619 1.00 88.50 88 GLN A O 1
ATOM 679 N N . ILE A 1 89 ? 1.701 -2.493 27.579 1.00 89.31 89 ILE A N 1
ATOM 680 C CA . ILE A 1 89 ? 1.062 -1.995 26.350 1.00 89.31 89 ILE A CA 1
ATOM 681 C C . ILE A 1 89 ? 2.120 -1.631 25.306 1.00 89.31 89 ILE A C 1
ATOM 683 O O . ILE A 1 89 ? 1.974 -1.977 24.136 1.00 89.31 89 ILE A O 1
ATOM 687 N N . TYR A 1 90 ? 3.206 -0.977 25.721 1.00 89.75 90 TYR A N 1
ATOM 688 C CA . TYR A 1 90 ? 4.317 -0.646 24.834 1.00 89.75 90 TYR A CA 1
ATOM 689 C C . TYR A 1 90 ? 5.003 -1.903 24.288 1.00 89.75 90 TYR A C 1
ATOM 691 O O . TYR A 1 90 ? 5.212 -2.011 23.083 1.00 89.75 90 TYR A O 1
ATOM 699 N N . GLY A 1 91 ? 5.283 -2.886 25.147 1.00 92.88 91 GLY A N 1
ATOM 700 C CA . GLY A 1 91 ? 5.852 -4.170 24.746 1.00 92.88 91 GLY A CA 1
ATOM 701 C C . GLY A 1 91 ? 4.965 -4.913 23.746 1.00 92.88 91 GLY A C 1
ATOM 702 O O . GLY A 1 91 ? 5.457 -5.367 22.716 1.00 92.88 91 GLY A O 1
ATOM 703 N N . ALA A 1 92 ? 3.652 -4.968 23.996 1.00 92.00 92 ALA A N 1
ATOM 704 C CA . ALA A 1 92 ? 2.689 -5.576 23.081 1.00 92.00 92 ALA A CA 1
ATOM 705 C C . ALA A 1 92 ? 2.617 -4.839 21.733 1.00 92.00 92 ALA A C 1
ATOM 707 O O . ALA A 1 92 ? 2.582 -5.487 20.689 1.00 92.00 92 ALA A O 1
ATOM 708 N N . ASN A 1 93 ? 2.646 -3.501 21.738 1.00 91.75 93 ASN A N 1
ATOM 709 C CA . ASN A 1 93 ? 2.658 -2.696 20.517 1.00 91.75 93 ASN A CA 1
ATOM 710 C C . ASN A 1 93 ? 3.929 -2.935 19.691 1.00 91.75 93 ASN A C 1
ATOM 712 O O . ASN A 1 93 ? 3.846 -3.161 18.489 1.00 91.75 93 ASN A O 1
ATOM 716 N N . THR A 1 94 ? 5.099 -2.943 20.333 1.00 94.06 94 THR A N 1
ATOM 717 C CA . THR A 1 94 ? 6.381 -3.193 19.661 1.00 94.06 94 THR A CA 1
ATOM 718 C C . THR A 1 94 ? 6.453 -4.611 19.105 1.00 94.06 94 THR A C 1
ATOM 720 O O . THR A 1 94 ? 6.808 -4.802 17.945 1.00 94.06 94 THR A O 1
ATOM 723 N N . PHE A 1 95 ? 6.063 -5.614 19.894 1.00 96.06 95 PHE A N 1
ATOM 724 C CA . PHE A 1 95 ? 6.036 -7.002 19.437 1.00 96.06 95 PHE A CA 1
ATOM 725 C C . PHE A 1 95 ? 5.047 -7.200 18.279 1.00 96.06 95 PHE A C 1
ATOM 727 O O . PHE A 1 95 ? 5.380 -7.829 17.275 1.00 96.06 95 PHE A O 1
ATOM 734 N N . GLY A 1 96 ? 3.860 -6.597 18.377 1.00 93.62 96 GLY A N 1
ATOM 735 C CA . GLY A 1 96 ? 2.868 -6.583 17.307 1.00 93.62 96 GLY A CA 1
ATOM 736 C C . GLY A 1 96 ? 3.366 -5.881 16.044 1.00 93.62 96 GLY A C 1
ATOM 737 O O . GLY A 1 96 ? 3.124 -6.381 14.953 1.00 93.62 96 GLY A O 1
ATOM 738 N N . ALA A 1 97 ? 4.109 -4.778 16.170 1.00 93.69 97 ALA A N 1
ATOM 739 C CA . ALA A 1 97 ? 4.706 -4.078 15.034 1.00 93.69 97 ALA A CA 1
ATOM 740 C C . ALA A 1 97 ? 5.785 -4.922 14.333 1.00 93.69 97 ALA A C 1
ATOM 742 O O . ALA A 1 97 ? 5.826 -4.948 13.105 1.00 93.69 97 ALA A O 1
ATOM 743 N N . ILE A 1 98 ? 6.611 -5.653 15.094 1.00 97.19 98 ILE A N 1
ATOM 744 C CA . ILE A 1 98 ? 7.611 -6.585 14.545 1.00 97.19 98 ILE A CA 1
ATOM 745 C C . ILE A 1 98 ? 6.923 -7.722 13.785 1.00 97.19 98 ILE A C 1
ATOM 747 O O . ILE A 1 98 ? 7.255 -7.991 12.634 1.00 97.19 98 ILE A O 1
ATOM 751 N N . LEU A 1 99 ? 5.944 -8.388 14.402 1.00 96.75 99 LEU A N 1
ATOM 752 C CA . LEU A 1 99 ? 5.207 -9.455 13.723 1.00 96.75 99 LEU A CA 1
ATOM 753 C C . LEU A 1 99 ? 4.421 -8.919 12.523 1.00 96.75 99 LEU A C 1
ATOM 755 O O . LEU A 1 99 ? 4.392 -9.555 11.475 1.00 96.75 99 LEU A O 1
ATOM 759 N N . GLY A 1 100 ? 3.819 -7.740 12.657 1.00 94.06 100 GLY A N 1
ATOM 760 C CA . GLY A 1 100 ? 3.065 -7.077 11.602 1.00 94.06 100 GLY A CA 1
ATOM 761 C C . GLY A 1 100 ? 3.926 -6.757 10.384 1.00 94.06 100 GLY A C 1
ATOM 762 O O . GLY A 1 100 ? 3.505 -7.048 9.267 1.00 94.06 100 GLY A O 1
ATOM 763 N N . SER A 1 101 ? 5.139 -6.226 10.571 1.00 94.38 101 SER A N 1
ATOM 764 C CA . SER A 1 101 ? 6.056 -5.945 9.458 1.00 94.38 101 SER A CA 1
ATOM 765 C C . SER A 1 101 ? 6.560 -7.226 8.790 1.00 94.38 101 SER A C 1
ATOM 767 O O . SER A 1 101 ? 6.592 -7.292 7.561 1.00 94.38 101 SER A O 1
ATOM 769 N N . LEU A 1 102 ? 6.854 -8.273 9.572 1.00 95.19 102 LEU A N 1
ATOM 770 C CA . LEU A 1 102 ? 7.252 -9.581 9.048 1.00 95.19 102 LEU A CA 1
ATOM 771 C C . LEU A 1 102 ? 6.130 -10.238 8.234 1.00 95.19 102 LEU A C 1
ATOM 773 O O . LEU A 1 102 ? 6.342 -10.627 7.088 1.00 95.19 102 LEU A O 1
ATOM 777 N N . PHE A 1 103 ? 4.919 -10.337 8.783 1.00 95.25 103 PHE A N 1
ATOM 778 C CA . PHE A 1 103 ? 3.801 -10.931 8.052 1.00 95.25 103 PHE A CA 1
ATOM 779 C C . PHE A 1 103 ? 3.403 -10.088 6.844 1.00 95.25 103 PHE A C 1
ATOM 781 O O . PHE A 1 103 ? 3.139 -10.644 5.785 1.00 95.25 103 PHE A O 1
ATOM 788 N N . THR A 1 104 ? 3.421 -8.760 6.943 1.00 92.44 104 THR A N 1
ATOM 789 C CA . THR A 1 104 ? 3.053 -7.917 5.799 1.00 92.44 104 THR A CA 1
ATOM 790 C C . THR A 1 104 ? 4.062 -8.057 4.661 1.00 92.44 104 THR A C 1
ATOM 792 O O . THR A 1 104 ? 3.665 -8.366 3.540 1.00 92.44 104 THR A O 1
ATOM 795 N N . GLY A 1 105 ? 5.360 -7.908 4.946 1.00 90.06 105 GLY A N 1
ATOM 796 C CA . GLY A 1 105 ? 6.406 -7.926 3.921 1.00 90.06 105 GLY A CA 1
ATOM 797 C C . GLY A 1 105 ? 6.676 -9.304 3.314 1.00 90.06 105 GLY A C 1
ATOM 798 O O . GLY A 1 105 ? 6.937 -9.399 2.120 1.00 90.06 105 GLY A O 1
ATOM 799 N N . PHE A 1 106 ? 6.595 -10.378 4.107 1.00 91.75 106 PHE A N 1
ATOM 800 C CA . PHE A 1 106 ? 6.995 -11.722 3.661 1.00 91.75 106 PHE A CA 1
ATOM 801 C C . PHE A 1 106 ? 5.828 -12.678 3.396 1.00 91.75 106 PHE A C 1
ATOM 803 O O . PHE A 1 106 ? 6.042 -13.750 2.829 1.00 91.75 106 PHE A O 1
ATOM 810 N N . LEU A 1 107 ? 4.604 -12.333 3.808 1.00 93.31 107 LEU A N 1
ATOM 811 C CA . LEU A 1 107 ? 3.440 -13.206 3.655 1.00 93.31 107 LEU A CA 1
ATOM 812 C C . LEU A 1 107 ? 2.278 -12.520 2.937 1.00 93.31 107 LEU A C 1
ATOM 814 O O . LEU A 1 107 ? 1.773 -13.079 1.969 1.00 93.31 107 LEU A O 1
ATOM 818 N N . PHE A 1 108 ? 1.837 -11.349 3.397 1.00 93.06 108 PHE A N 1
ATOM 819 C CA . PHE A 1 108 ? 0.636 -10.710 2.862 1.00 93.06 108 PHE A CA 1
ATOM 820 C C . PHE A 1 108 ? 0.894 -10.098 1.490 1.00 93.06 108 PHE A C 1
ATOM 822 O O . PHE A 1 108 ? 0.217 -10.486 0.547 1.00 93.06 108 PHE A O 1
ATOM 829 N N . LEU A 1 109 ? 1.916 -9.251 1.334 1.00 90.88 109 LEU A N 1
ATOM 830 C CA . LEU A 1 109 ? 2.241 -8.662 0.031 1.00 90.88 109 LEU A CA 1
ATOM 831 C C . LEU A 1 109 ? 2.548 -9.729 -1.039 1.00 90.88 109 LEU A C 1
ATOM 833 O O . LEU A 1 109 ? 1.823 -9.768 -2.028 1.00 90.88 109 LEU A O 1
ATOM 837 N N . PRO A 1 110 ? 3.501 -10.668 -0.848 1.00 89.44 110 PRO A N 1
ATOM 838 C CA . PRO A 1 110 ? 3.816 -11.649 -1.892 1.00 89.44 110 PRO A CA 1
ATOM 839 C C . PRO A 1 110 ? 2.704 -12.657 -2.216 1.00 89.44 110 PRO A C 1
ATOM 841 O O . PRO A 1 110 ? 2.743 -13.248 -3.290 1.00 89.44 110 PRO A O 1
ATOM 844 N N . ARG A 1 111 ? 1.753 -12.931 -1.306 1.00 90.94 111 ARG A N 1
ATOM 845 C CA . ARG A 1 111 ? 0.689 -13.931 -1.560 1.00 90.94 111 ARG A CA 1
ATOM 846 C C . ARG A 1 111 ? -0.675 -13.334 -1.870 1.00 90.94 111 ARG A C 1
ATOM 848 O O . ARG A 1 111 ? -1.469 -13.998 -2.526 1.00 90.94 111 ARG A O 1
ATOM 855 N N . LEU A 1 112 ? -0.972 -12.149 -1.345 1.00 90.50 112 LEU A N 1
ATOM 856 C CA . LEU A 1 112 ? -2.280 -11.504 -1.451 1.00 90.50 112 LEU A CA 1
ATOM 857 C C . LEU A 1 112 ? -2.235 -10.226 -2.308 1.00 90.50 112 LEU A C 1
ATOM 859 O O . LEU A 1 112 ? -3.283 -9.799 -2.786 1.00 90.50 112 LEU A O 1
ATOM 863 N N . GLY A 1 113 ? -1.061 -9.611 -2.496 1.00 90.25 113 GLY A N 1
ATOM 864 C CA . GLY A 1 113 ? -0.909 -8.284 -3.105 1.00 90.25 113 GLY A CA 1
ATOM 865 C C . GLY A 1 113 ? -1.279 -7.143 -2.149 1.00 90.25 113 GLY A C 1
ATOM 866 O O . GLY A 1 113 ? -1.815 -7.369 -1.052 1.00 90.25 113 GLY A O 1
ATOM 867 N N . ALA A 1 114 ? -1.006 -5.895 -2.535 1.00 90.06 114 ALA A N 1
ATOM 868 C CA . ALA A 1 114 ? -1.257 -4.718 -1.701 1.00 90.06 114 ALA A CA 1
ATOM 869 C C . ALA A 1 114 ? -2.739 -4.553 -1.372 1.00 90.06 114 ALA A C 1
ATOM 871 O O . ALA A 1 114 ? -3.093 -4.288 -0.220 1.00 90.06 114 ALA A O 1
ATOM 872 N N . GLN A 1 115 ? -3.621 -4.744 -2.354 1.00 91.62 115 GLN A N 1
ATOM 873 C CA . GLN A 1 115 ? -5.042 -4.468 -2.172 1.00 91.62 115 GLN A CA 1
ATOM 874 C C . GLN A 1 115 ? -5.671 -5.375 -1.112 1.00 91.62 115 GLN A C 1
ATOM 876 O O . GLN A 1 115 ? -6.328 -4.896 -0.185 1.00 91.62 115 GLN A O 1
ATOM 881 N N . GLN A 1 116 ? -5.457 -6.686 -1.227 1.00 92.50 116 GLN A N 1
ATOM 882 C CA . GLN A 1 116 ? -6.019 -7.654 -0.286 1.00 92.50 116 GLN A CA 1
ATOM 883 C C . GLN A 1 116 ? -5.354 -7.545 1.089 1.00 92.50 116 GLN A C 1
ATOM 885 O O . GLN A 1 116 ? -6.020 -7.710 2.110 1.00 92.50 116 GLN A O 1
ATOM 890 N N . SER A 1 117 ? -4.068 -7.186 1.139 1.00 93.94 117 SER A N 1
ATOM 891 C CA . SER A 1 117 ? -3.373 -6.886 2.396 1.00 93.94 117 SER A CA 1
ATOM 892 C C . SER A 1 117 ? -4.004 -5.689 3.120 1.00 93.94 117 SER A C 1
ATOM 894 O O . SER A 1 117 ? -4.264 -5.753 4.323 1.00 93.94 117 SER A O 1
ATOM 896 N N . LEU A 1 118 ? -4.321 -4.611 2.394 1.00 93.75 118 LEU A N 1
ATOM 897 C CA . LEU A 1 118 ? -5.015 -3.443 2.944 1.00 93.75 118 LEU A CA 1
ATOM 898 C C . LEU A 1 118 ? -6.445 -3.783 3.384 1.00 93.75 118 LEU A C 1
ATOM 900 O O . LEU A 1 118 ? -6.861 -3.373 4.470 1.00 93.75 118 LEU A O 1
ATOM 904 N N . LEU A 1 119 ? -7.179 -4.574 2.594 1.00 95.06 119 LEU A N 1
ATOM 905 C CA . LEU A 1 119 ? -8.523 -5.036 2.950 1.00 95.06 119 LEU A CA 1
ATOM 906 C C . LEU A 1 119 ? -8.517 -5.907 4.214 1.00 95.06 119 LEU A C 1
ATOM 908 O O . LEU A 1 119 ? -9.392 -5.760 5.072 1.00 95.06 119 LEU A O 1
ATOM 912 N N . LEU A 1 120 ? -7.512 -6.772 4.372 1.00 95.25 120 LEU A N 1
ATOM 913 C CA . LEU A 1 120 ? -7.319 -7.576 5.575 1.00 95.25 120 LEU A CA 1
ATOM 914 C C . LEU A 1 120 ? -7.109 -6.680 6.801 1.00 95.25 120 LEU A C 1
ATOM 916 O O . LEU A 1 120 ? -7.783 -6.858 7.815 1.00 95.25 120 LEU A O 1
ATOM 920 N N . ILE A 1 121 ? -6.232 -5.675 6.706 1.00 94.12 121 ILE A N 1
ATOM 921 C CA . ILE A 1 121 ? -5.979 -4.719 7.796 1.00 94.12 121 ILE A CA 1
ATOM 922 C C . ILE A 1 121 ? -7.246 -3.923 8.135 1.00 94.12 121 ILE A C 1
ATOM 924 O O . ILE A 1 121 ? -7.579 -3.760 9.314 1.00 94.12 121 ILE A O 1
ATOM 928 N N . ALA A 1 122 ? -7.985 -3.454 7.126 1.00 95.81 122 ALA A N 1
ATOM 929 C CA . ALA A 1 122 ? -9.254 -2.762 7.325 1.00 95.81 122 ALA A CA 1
ATOM 930 C C . ALA A 1 122 ? -10.266 -3.658 8.052 1.00 95.81 122 ALA A C 1
ATOM 932 O O . ALA A 1 122 ? -10.885 -3.242 9.033 1.00 95.81 122 ALA A O 1
ATOM 933 N N . THR A 1 123 ? -10.371 -4.917 7.627 1.00 96.12 123 THR A N 1
ATOM 934 C CA . THR A 1 123 ? -11.250 -5.919 8.234 1.00 96.12 123 THR A CA 1
ATOM 935 C C . THR A 1 123 ? -10.868 -6.197 9.682 1.00 96.12 123 THR A C 1
ATOM 937 O O . THR A 1 123 ? -11.746 -6.211 10.542 1.00 96.12 123 THR A O 1
ATOM 940 N N . LEU A 1 124 ? -9.577 -6.333 9.998 1.00 95.88 124 LEU A N 1
ATOM 941 C CA . LEU A 1 124 ? -9.112 -6.505 11.377 1.00 95.88 124 LEU A CA 1
ATOM 942 C C . LEU A 1 124 ? -9.500 -5.315 12.268 1.00 95.88 124 LEU A C 1
ATOM 944 O O . LEU A 1 124 ? -9.989 -5.525 13.378 1.00 95.88 124 LEU A O 1
ATOM 948 N N . ASN A 1 125 ? -9.375 -4.077 11.777 1.00 96.12 125 ASN A N 1
ATOM 949 C CA . ASN A 1 125 ? -9.820 -2.884 12.510 1.00 96.12 125 ASN A CA 1
ATOM 950 C C . ASN A 1 125 ? -11.345 -2.894 12.741 1.00 96.12 125 ASN A C 1
ATOM 952 O O . ASN A 1 125 ? -11.815 -2.624 13.848 1.00 96.12 125 ASN A O 1
ATOM 956 N N . LEU A 1 126 ? -12.140 -3.268 11.733 1.00 96.50 126 LEU A N 1
ATOM 957 C CA . LEU A 1 126 ? -13.599 -3.364 11.869 1.00 96.50 126 LEU A CA 1
ATOM 958 C C . LEU A 1 126 ? -14.035 -4.505 12.807 1.00 96.50 126 LEU A C 1
ATOM 960 O O . LEU A 1 126 ? -14.998 -4.351 13.561 1.00 96.50 126 LEU A O 1
ATOM 964 N N . LEU A 1 127 ? -13.313 -5.627 12.824 1.00 96.38 127 LEU A N 1
ATOM 965 C CA . LEU A 1 127 ? -13.533 -6.713 13.781 1.00 96.38 127 LEU A CA 1
ATOM 966 C C . LEU A 1 127 ? -13.180 -6.282 15.209 1.00 96.38 127 LEU A C 1
ATOM 968 O O . LEU A 1 127 ? -13.939 -6.569 16.136 1.00 96.38 127 LEU A O 1
ATOM 972 N N . MET A 1 128 ? -12.091 -5.532 15.395 1.00 94.88 128 MET A N 1
ATOM 973 C CA . MET A 1 128 ? -11.736 -4.947 16.692 1.00 94.88 128 MET A CA 1
ATOM 974 C C . MET A 1 128 ? -12.790 -3.945 17.170 1.00 94.88 128 MET A C 1
ATOM 976 O O . MET A 1 128 ? -13.204 -3.987 18.331 1.00 94.88 128 MET A O 1
ATOM 980 N N . MET A 1 129 ? -13.295 -3.099 16.271 1.00 95.62 129 MET A N 1
ATOM 981 C CA . MET A 1 129 ? -14.428 -2.212 16.537 1.00 95.62 129 MET A CA 1
ATOM 982 C C . MET A 1 129 ? -15.658 -3.001 17.005 1.00 95.62 129 MET A C 1
ATOM 984 O O . MET A 1 129 ? -16.235 -2.693 18.052 1.00 95.62 129 MET A O 1
ATOM 988 N N . MET A 1 130 ? -16.018 -4.066 16.285 1.00 94.94 130 MET A N 1
ATOM 989 C CA . MET A 1 130 ? -17.153 -4.921 16.629 1.00 94.94 130 MET A CA 1
ATOM 990 C C . MET A 1 130 ? -16.961 -5.611 17.985 1.00 94.94 130 MET A C 1
ATOM 992 O O . MET A 1 130 ? -17.894 -5.654 18.791 1.00 94.94 130 MET A O 1
ATOM 996 N N . TYR A 1 131 ? -15.760 -6.118 18.268 1.00 94.56 131 TYR A N 1
ATOM 997 C CA . TYR A 1 131 ? -15.415 -6.747 19.542 1.00 94.56 131 TYR A CA 1
ATOM 998 C C . TYR A 1 131 ? -15.560 -5.766 20.713 1.00 94.56 131 TYR A C 1
ATOM 1000 O O . TYR A 1 131 ? -16.213 -6.076 21.719 1.00 94.56 131 TYR A O 1
ATOM 1008 N N . LEU A 1 132 ? -15.023 -4.551 20.560 1.00 92.56 132 LEU A N 1
ATOM 1009 C CA . LEU A 1 132 ? -15.132 -3.483 21.552 1.00 92.56 132 LEU A CA 1
ATOM 1010 C C . LEU A 1 132 ? -16.578 -3.021 21.743 1.00 92.56 132 LEU A C 1
ATOM 1012 O O . LEU A 1 132 ? -16.977 -2.754 22.876 1.00 92.56 132 LEU A O 1
ATOM 1016 N N . PHE A 1 133 ? -17.389 -2.967 20.689 1.00 92.25 133 PHE A N 1
ATOM 1017 C CA . PHE A 1 133 ? -18.815 -2.670 20.807 1.00 92.25 133 PHE A CA 1
ATOM 1018 C C . PHE A 1 133 ? -19.562 -3.788 21.551 1.00 92.25 133 PHE A C 1
ATOM 1020 O O . PHE A 1 133 ? -20.320 -3.538 22.493 1.00 92.25 133 PHE A O 1
ATOM 1027 N N . ARG A 1 134 ? -19.299 -5.049 21.186 1.00 90.69 134 ARG A N 1
ATOM 1028 C CA . ARG A 1 134 ? -19.984 -6.230 21.728 1.00 90.69 134 ARG A CA 1
ATOM 1029 C C . ARG A 1 134 ? -19.755 -6.423 23.221 1.00 90.69 134 ARG A C 1
ATOM 1031 O O . ARG A 1 134 ? -20.663 -6.871 23.922 1.00 90.69 134 ARG A O 1
ATOM 1038 N N . THR A 1 135 ? -18.558 -6.119 23.705 1.00 88.75 135 THR A N 1
ATOM 1039 C CA 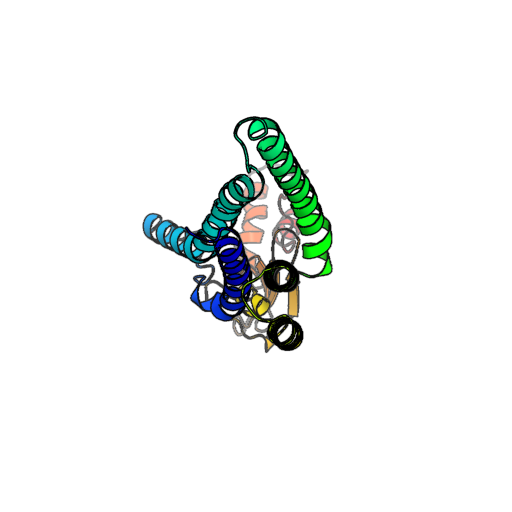. THR A 1 135 ? -18.211 -6.283 25.120 1.00 88.75 135 THR A CA 1
ATOM 1040 C C . THR A 1 135 ? -18.569 -5.044 25.967 1.00 88.75 135 THR A C 1
ATOM 1042 O O . THR A 1 135 ? -18.299 -5.043 27.164 1.00 88.75 135 THR A O 1
ATOM 1045 N N . GLY A 1 136 ? -19.159 -3.987 25.377 1.00 85.31 136 GLY A N 1
ATOM 1046 C CA . GLY A 1 136 ? -19.490 -2.712 26.041 1.00 85.31 136 GLY A CA 1
ATOM 1047 C C . GLY A 1 136 ? -20.936 -2.586 26.508 1.00 85.31 136 GLY A C 1
ATOM 1048 O O . GLY A 1 136 ? -21.819 -3.275 26.005 1.00 85.31 136 GLY A O 1
ATOM 1049 N N . GLU A 1 137 ? -21.196 -1.690 27.459 1.00 82.81 137 GLU A N 1
ATOM 1050 C CA . GLU A 1 137 ? -22.494 -1.543 28.148 1.00 82.81 137 GLU A CA 1
ATOM 1051 C C . GLU A 1 137 ? -23.353 -0.388 27.598 1.00 82.81 137 GLU A C 1
ATOM 1053 O O . GLU A 1 137 ? -24.002 0.333 28.343 1.00 82.81 137 GLU A O 1
ATOM 1058 N N . TYR A 1 138 ? -23.350 -0.185 26.279 1.00 72.88 138 TYR A N 1
ATOM 1059 C CA . TYR A 1 138 ? -24.010 0.968 25.647 1.00 72.88 138 TYR A CA 1
ATOM 1060 C C . TYR A 1 138 ? -25.516 0.779 25.383 1.00 72.88 138 TYR A C 1
ATOM 1062 O O . TYR A 1 138 ? -26.196 1.755 25.091 1.00 72.88 138 TYR A O 1
ATOM 1070 N N . PHE A 1 139 ? -26.042 -0.452 25.490 1.00 81.06 139 PHE A N 1
ATOM 1071 C CA . PHE A 1 139 ? -27.434 -0.815 25.170 1.00 81.06 139 PHE A CA 1
ATOM 1072 C C . PHE A 1 139 ? -27.893 -2.095 25.892 1.00 81.06 139 PHE A C 1
ATOM 1074 O O . PHE A 1 139 ? -27.097 -2.800 26.520 1.00 81.06 139 PHE A O 1
ATOM 1081 N N . THR A 1 140 ? -29.175 -2.457 25.736 1.00 85.81 140 THR A N 1
ATOM 1082 C CA . THR A 1 140 ? -29.709 -3.751 26.192 1.00 85.81 140 THR A CA 1
ATOM 1083 C C . THR A 1 140 ? -29.008 -4.929 25.499 1.00 85.81 140 THR A C 1
ATOM 1085 O O . THR A 1 140 ? -28.598 -4.861 24.334 1.00 85.81 140 THR A O 1
ATOM 1088 N N . LYS A 1 141 ? -28.873 -6.060 26.210 1.00 87.44 141 LYS A N 1
ATOM 1089 C CA . LYS A 1 141 ? -28.142 -7.252 25.725 1.00 87.44 141 LYS A CA 1
ATOM 1090 C C . LYS A 1 141 ? -28.665 -7.772 24.378 1.00 87.44 141 LYS A C 1
ATOM 1092 O O . LYS A 1 141 ? -27.864 -8.253 23.571 1.00 87.44 141 LYS A O 1
ATOM 1097 N N . THR A 1 142 ? -29.977 -7.684 24.152 1.00 88.19 142 THR A N 1
ATOM 1098 C CA . THR A 1 142 ? -30.655 -8.145 22.930 1.00 88.19 142 THR A CA 1
ATOM 1099 C C . THR A 1 142 ? -30.321 -7.257 21.738 1.00 88.19 142 THR A C 1
ATOM 1101 O O . THR A 1 142 ? -29.838 -7.768 20.729 1.00 88.19 142 THR A O 1
ATOM 1104 N N . LEU A 1 143 ? -30.462 -5.934 21.879 1.00 89.62 143 LEU A N 1
ATOM 1105 C CA . LEU A 1 143 ? -30.127 -4.980 20.819 1.00 89.62 143 LEU A CA 1
ATOM 1106 C C . LEU A 1 143 ? -28.648 -5.084 20.430 1.00 89.62 143 LEU A C 1
ATOM 1108 O O . LEU A 1 143 ? -28.312 -5.170 19.253 1.00 89.62 143 LEU A O 1
ATOM 1112 N N . ARG A 1 144 ? -27.761 -5.220 21.423 1.00 87.56 144 ARG A N 1
ATOM 1113 C CA . ARG A 1 144 ? -26.328 -5.428 21.189 1.00 87.56 144 ARG A CA 1
ATOM 1114 C C . ARG A 1 144 ? -26.036 -6.717 20.418 1.00 87.56 144 ARG A C 1
ATOM 1116 O O . ARG A 1 144 ? -25.102 -6.737 19.633 1.00 87.56 144 ARG A O 1
ATOM 1123 N N . LYS A 1 145 ? -26.771 -7.816 20.653 1.00 89.81 145 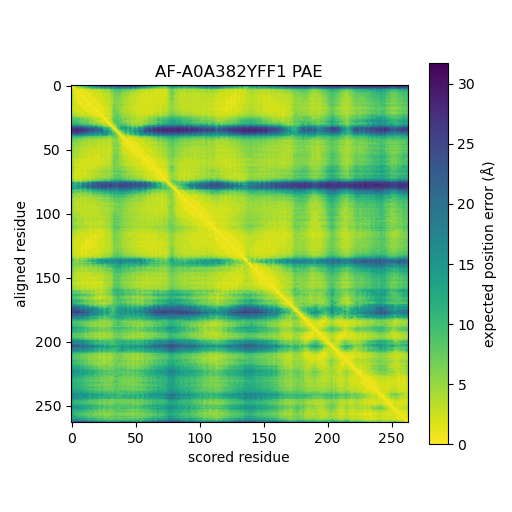LYS A N 1
ATOM 1124 C CA . LYS A 1 145 ? -26.599 -9.065 19.876 1.00 89.81 145 LYS A CA 1
ATOM 1125 C C . LYS A 1 145 ? -27.009 -8.850 18.422 1.00 89.81 145 LYS A C 1
ATOM 1127 O O . LYS A 1 145 ? -26.237 -9.192 17.534 1.00 89.81 145 LYS A O 1
ATOM 1132 N N . MET A 1 146 ? -28.180 -8.253 18.207 1.00 91.69 146 MET A N 1
ATOM 1133 C CA . MET A 1 146 ? -28.710 -7.978 16.873 1.00 91.69 146 MET A CA 1
ATOM 1134 C C . MET A 1 146 ? -27.757 -7.082 16.071 1.00 91.69 146 MET A C 1
ATOM 1136 O O . MET A 1 146 ? -27.356 -7.447 14.973 1.00 91.69 146 MET A O 1
ATOM 1140 N N . MET A 1 147 ? -27.302 -5.969 16.654 1.00 92.00 147 MET A N 1
ATOM 1141 C CA . MET A 1 147 ? -26.365 -5.054 15.996 1.00 92.00 147 MET A CA 1
ATOM 1142 C C . MET A 1 147 ? -25.020 -5.709 15.673 1.00 92.00 147 MET A C 1
ATOM 1144 O O . MET A 1 147 ? -24.461 -5.442 14.619 1.00 92.00 147 MET A O 1
ATOM 1148 N N . THR A 1 148 ? -24.498 -6.591 16.532 1.00 92.56 148 THR A N 1
ATOM 1149 C CA . THR A 1 148 ? -23.266 -7.336 16.220 1.00 92.56 148 THR A CA 1
ATOM 1150 C C . THR A 1 148 ? -23.441 -8.245 15.003 1.00 92.56 148 THR A C 1
ATOM 1152 O O . THR A 1 148 ? -22.545 -8.297 14.169 1.00 92.56 148 THR A O 1
ATOM 1155 N N . VAL A 1 149 ? -24.590 -8.917 14.865 1.00 93.62 149 VAL A N 1
ATOM 1156 C CA . VAL A 1 149 ? -24.888 -9.739 13.677 1.00 93.62 149 VAL A CA 1
ATOM 1157 C C . VAL A 1 149 ? -24.980 -8.867 12.425 1.00 93.62 149 VAL A C 1
ATOM 1159 O O . VAL A 1 149 ? -24.397 -9.213 11.403 1.00 93.62 149 VAL A O 1
ATOM 1162 N N . VAL A 1 150 ? -25.640 -7.709 12.518 1.00 94.75 150 VAL A N 1
ATOM 1163 C CA . VAL A 1 150 ? -25.716 -6.746 11.407 1.00 94.75 150 VAL A CA 1
ATOM 1164 C C . VAL A 1 150 ? -24.321 -6.255 11.011 1.00 94.75 150 VAL A C 1
ATOM 1166 O O . VAL A 1 150 ? -23.979 -6.300 9.835 1.00 94.75 150 VAL A O 1
ATOM 1169 N N . LEU A 1 151 ? -23.485 -5.854 11.974 1.00 94.62 151 LEU A N 1
ATOM 1170 C CA . LEU A 1 151 ? -22.108 -5.420 11.715 1.00 94.62 151 LEU A CA 1
ATOM 1171 C C . LEU A 1 151 ? -21.271 -6.528 11.063 1.00 94.62 151 LEU A C 1
ATOM 1173 O O . LEU A 1 151 ? -20.524 -6.251 10.131 1.00 94.62 151 LEU A O 1
ATOM 1177 N N . ALA A 1 152 ? -21.412 -7.777 11.514 1.00 95.06 152 ALA A N 1
ATOM 1178 C CA . ALA A 1 152 ? -20.737 -8.916 10.895 1.00 95.06 152 ALA A CA 1
ATOM 1179 C C . ALA A 1 152 ? -21.195 -9.133 9.447 1.00 95.06 152 ALA A C 1
ATOM 1181 O O . ALA A 1 152 ? -20.357 -9.334 8.571 1.00 95.06 152 ALA A O 1
ATOM 1182 N N . GLY A 1 153 ? -22.500 -9.013 9.185 1.00 95.19 153 GLY A N 1
ATOM 1183 C CA . GLY A 1 153 ? -23.050 -9.049 7.831 1.00 95.19 153 GLY A CA 1
ATOM 1184 C C . GLY A 1 153 ? -22.490 -7.938 6.942 1.00 95.19 153 GLY A C 1
ATOM 1185 O O . GLY A 1 153 ? -22.079 -8.210 5.821 1.00 95.19 153 GLY A O 1
ATOM 1186 N N . VAL A 1 154 ? -22.392 -6.705 7.450 1.00 94.31 154 VAL A N 1
ATOM 1187 C CA . VAL A 1 154 ? -21.817 -5.571 6.705 1.00 94.31 154 VAL A CA 1
ATOM 1188 C C . VAL A 1 154 ? -20.344 -5.811 6.368 1.00 94.31 154 VAL A C 1
ATOM 1190 O O . VAL A 1 154 ? -19.954 -5.630 5.219 1.00 94.31 154 VAL A O 1
ATOM 1193 N N . ILE A 1 155 ? -19.531 -6.263 7.329 1.00 94.75 155 ILE A N 1
ATOM 1194 C CA . ILE A 1 155 ? -18.113 -6.576 7.079 1.00 94.75 155 ILE A CA 1
ATOM 1195 C C . ILE A 1 155 ? -17.976 -7.681 6.026 1.00 94.75 155 ILE A C 1
ATOM 1197 O O . ILE A 1 155 ? -17.118 -7.582 5.148 1.00 94.75 155 ILE A O 1
ATOM 1201 N N . LEU A 1 156 ? -18.829 -8.708 6.084 1.00 95.25 156 LEU A N 1
ATOM 1202 C CA . LEU A 1 156 ? -18.837 -9.793 5.108 1.00 95.25 156 LEU A CA 1
ATOM 1203 C C . LEU A 1 156 ? -19.199 -9.285 3.705 1.00 95.25 156 LEU A C 1
ATOM 1205 O O . LEU A 1 156 ? -18.497 -9.592 2.747 1.00 95.25 156 LEU A O 1
ATOM 1209 N N . VAL A 1 157 ? -20.252 -8.470 3.588 1.00 94.50 157 VAL A N 1
ATOM 1210 C CA . VAL A 1 157 ? -20.675 -7.873 2.311 1.00 94.50 157 VAL A CA 1
ATOM 1211 C C . VAL A 1 157 ? -19.580 -6.984 1.729 1.00 94.50 157 VAL A C 1
ATOM 1213 O O . VAL A 1 157 ? -19.331 -7.057 0.533 1.00 94.50 157 VAL A O 1
ATOM 1216 N N . ILE A 1 158 ? -18.888 -6.193 2.554 1.00 92.12 158 ILE A N 1
ATOM 1217 C CA . ILE A 1 158 ? -17.753 -5.376 2.103 1.00 92.12 158 ILE A CA 1
ATOM 1218 C C . ILE A 1 158 ? -16.628 -6.261 1.557 1.00 92.12 158 ILE A C 1
ATOM 1220 O O . ILE A 1 158 ? -16.109 -5.975 0.486 1.00 92.12 158 ILE A O 1
ATOM 1224 N N . ASN A 1 159 ? -16.264 -7.339 2.258 1.00 92.00 159 ASN A N 1
ATOM 1225 C CA . ASN A 1 159 ? -15.173 -8.218 1.826 1.00 92.00 159 ASN A CA 1
ATOM 1226 C C . ASN A 1 159 ? -15.493 -8.977 0.531 1.00 92.00 159 ASN A C 1
ATOM 1228 O O . ASN A 1 159 ? -14.595 -9.214 -0.267 1.00 92.00 159 ASN A O 1
ATOM 1232 N N . ILE A 1 160 ? -16.757 -9.351 0.317 1.00 91.62 160 ILE A N 1
ATOM 1233 C CA . ILE A 1 160 ? -17.185 -10.073 -0.891 1.00 91.62 160 ILE A CA 1
ATOM 1234 C C . ILE A 1 160 ? -17.453 -9.110 -2.056 1.00 91.62 160 ILE A C 1
ATOM 1236 O O . ILE A 1 160 ? -17.205 -9.449 -3.208 1.00 91.62 160 ILE A O 1
ATOM 1240 N N . GLY A 1 161 ? -17.993 -7.924 -1.773 1.00 88.69 161 GLY A N 1
ATOM 1241 C CA . GLY A 1 161 ? -18.428 -6.964 -2.787 1.00 88.69 161 GLY A CA 1
ATOM 1242 C C . GLY A 1 161 ? -17.331 -6.036 -3.308 1.00 88.69 161 GLY A C 1
ATOM 1243 O O . GLY A 1 161 ? -17.581 -5.307 -4.265 1.00 88.69 161 GLY A O 1
ATOM 1244 N N . LEU A 1 162 ? -16.148 -6.017 -2.687 1.00 87.38 162 LEU A N 1
ATOM 1245 C CA . LEU A 1 162 ? -15.048 -5.150 -3.104 1.00 87.38 162 LEU A CA 1
ATOM 1246 C C . LEU A 1 162 ? -14.334 -5.749 -4.336 1.00 87.38 162 LEU A C 1
ATOM 1248 O O . LEU A 1 162 ? -13.805 -6.857 -4.235 1.00 87.38 162 LEU A O 1
ATOM 1252 N N . PRO A 1 163 ? -14.300 -5.044 -5.487 1.00 87.38 163 PRO A N 1
ATOM 1253 C CA . PRO A 1 163 ? -13.634 -5.532 -6.697 1.00 87.38 163 PRO A CA 1
ATOM 1254 C C . PRO A 1 163 ? -12.152 -5.784 -6.437 1.00 87.38 163 PRO A C 1
ATOM 1256 O O . PRO A 1 163 ? -11.510 -4.954 -5.804 1.00 87.38 163 PRO A O 1
ATOM 1259 N N . SER A 1 164 ? -11.585 -6.892 -6.915 1.00 82.69 164 SER A N 1
ATOM 1260 C CA . SER A 1 164 ? -10.187 -7.259 -6.637 1.00 82.69 164 SER A CA 1
ATOM 1261 C C . SER A 1 164 ? -9.141 -6.447 -7.416 1.00 82.69 164 SER A C 1
ATOM 1263 O O . SER A 1 164 ? -7.963 -6.588 -7.120 1.00 82.69 164 SER A O 1
ATOM 1265 N N . ASP A 1 165 ? -9.566 -5.616 -8.371 1.00 83.00 165 ASP A N 1
ATOM 1266 C CA . ASP A 1 165 ? -8.745 -4.912 -9.370 1.00 83.00 165 ASP A CA 1
ATOM 1267 C C . ASP A 1 165 ? -8.655 -3.385 -9.147 1.00 83.00 165 ASP A C 1
ATOM 1269 O O . ASP A 1 165 ? -8.238 -2.645 -10.040 1.00 83.00 165 ASP A O 1
ATOM 1273 N N . LEU A 1 166 ? -9.079 -2.868 -7.987 1.00 84.12 166 LEU A N 1
ATOM 1274 C CA . LEU A 1 166 ? -9.113 -1.419 -7.730 1.00 84.12 166 LEU A CA 1
ATOM 1275 C C . LEU A 1 166 ? -7.721 -0.781 -7.817 1.00 84.12 166 LEU A C 1
ATOM 1277 O O . LEU A 1 166 ? -7.579 0.302 -8.387 1.00 84.12 166 LEU A O 1
ATOM 1281 N N . LEU A 1 167 ? -6.698 -1.442 -7.265 1.00 82.38 167 LEU A N 1
ATOM 1282 C CA . LEU A 1 167 ? -5.324 -0.947 -7.337 1.00 82.38 167 LEU A CA 1
ATOM 1283 C C . LEU A 1 167 ? -4.678 -1.185 -8.702 1.00 82.38 167 LEU A C 1
ATOM 1285 O O . LEU A 1 167 ? -3.862 -0.360 -9.106 1.00 82.38 167 LEU A O 1
ATOM 1289 N N . ASP A 1 168 ? -5.078 -2.221 -9.445 1.00 78.94 168 ASP A N 1
ATOM 1290 C CA . ASP A 1 168 ? -4.538 -2.496 -10.783 1.00 78.94 168 ASP A CA 1
ATOM 1291 C C . ASP A 1 168 ? -4.723 -1.278 -11.693 1.00 78.94 168 ASP A C 1
ATOM 1293 O O . ASP A 1 168 ? -3.791 -0.839 -12.365 1.00 78.94 168 ASP A O 1
ATOM 1297 N N . ARG A 1 169 ? -5.899 -0.641 -11.645 1.00 74.12 169 ARG A N 1
ATOM 1298 C CA . ARG A 1 169 ? -6.184 0.573 -12.430 1.00 74.12 169 ARG A CA 1
ATOM 1299 C C . ARG A 1 169 ? -5.252 1.729 -12.102 1.00 74.12 169 ARG A C 1
ATOM 1301 O O . ARG A 1 169 ? -4.861 2.479 -12.996 1.00 74.12 169 ARG A O 1
ATOM 1308 N N . PHE A 1 170 ? -4.892 1.866 -10.830 1.00 74.56 170 PHE A N 1
ATOM 1309 C CA . PHE A 1 170 ? -3.942 2.876 -10.392 1.00 74.56 170 PHE A CA 1
ATOM 1310 C C . PHE A 1 170 ? -2.514 2.525 -10.828 1.00 74.56 170 PHE A C 1
ATOM 1312 O O . PHE A 1 170 ? -1.830 3.371 -11.402 1.00 74.56 170 PHE A O 1
ATOM 1319 N N . PHE A 1 171 ? -2.079 1.281 -10.615 1.00 73.75 171 PHE A N 1
ATOM 1320 C CA . PHE A 1 171 ? -0.736 0.813 -10.966 1.00 73.75 171 PHE A CA 1
ATOM 1321 C C . PHE A 1 171 ? -0.459 0.821 -12.473 1.00 73.75 171 PHE A C 1
ATOM 1323 O O . PHE A 1 171 ? 0.690 0.964 -12.893 1.00 73.75 171 PHE A O 1
ATOM 1330 N N . LEU A 1 172 ? -1.506 0.716 -13.290 1.00 72.06 172 LEU A N 1
ATOM 1331 C CA . LEU A 1 172 ? -1.427 0.730 -14.750 1.00 72.06 172 LEU A CA 1
ATOM 1332 C C . LEU A 1 172 ? -1.500 2.143 -15.361 1.00 72.06 172 LEU A C 1
ATOM 1334 O O . LEU A 1 172 ? -1.472 2.277 -16.589 1.00 72.06 172 LEU A O 1
ATOM 1338 N N . ARG A 1 173 ? -1.570 3.207 -14.546 1.00 69.88 173 ARG A N 1
ATOM 1339 C CA . ARG A 1 173 ? -1.406 4.588 -15.029 1.00 69.88 173 ARG A CA 1
ATOM 1340 C C . ARG A 1 173 ? 0.041 4.848 -15.419 1.00 69.88 173 ARG A C 1
ATOM 1342 O O . ARG A 1 173 ? 0.952 4.439 -14.709 1.00 69.88 173 ARG A O 1
ATOM 1349 N N . ASP A 1 174 ? 0.245 5.607 -16.491 1.00 65.75 174 ASP A N 1
ATOM 1350 C CA . ASP A 1 174 ? 1.547 6.183 -16.808 1.00 65.75 174 ASP A CA 1
ATOM 1351 C C . ASP A 1 174 ? 1.523 7.715 -16.892 1.00 65.75 174 ASP A C 1
ATOM 1353 O O . ASP A 1 174 ? 0.497 8.367 -16.679 1.00 65.75 174 ASP A O 1
ATOM 1357 N N . SER A 1 175 ? 2.678 8.314 -17.194 1.00 58.91 175 SER A N 1
ATOM 1358 C CA . SER A 1 175 ? 2.831 9.765 -17.355 1.00 58.91 175 SER A CA 1
ATOM 1359 C C . SER A 1 175 ? 2.010 10.369 -18.507 1.00 58.91 175 SER A C 1
ATOM 1361 O O . SER A 1 175 ? 1.919 11.595 -18.591 1.00 58.91 175 SER A O 1
ATOM 1363 N N . SER A 1 176 ? 1.422 9.537 -19.374 1.00 57.41 176 SER A N 1
ATOM 1364 C CA . SER A 1 176 ? 0.541 9.916 -20.484 1.00 57.41 176 SER A CA 1
ATOM 1365 C C . SER A 1 176 ? -0.946 9.676 -20.179 1.00 57.41 176 SER A C 1
ATOM 1367 O O . SER A 1 176 ? -1.790 10.122 -20.955 1.00 57.41 176 SER A O 1
ATOM 1369 N N . GLY A 1 177 ? -1.287 9.028 -19.056 1.00 62.59 177 GLY A N 1
ATOM 1370 C CA . GLY A 1 177 ? -2.662 8.806 -18.597 1.00 62.59 177 GLY A CA 1
ATOM 1371 C C . GLY A 1 177 ? -2.981 7.342 -18.275 1.00 62.59 177 GLY A C 1
ATOM 1372 O O . GLY A 1 177 ? -2.100 6.543 -17.964 1.00 62.59 177 GLY A O 1
ATOM 1373 N N . GLN A 1 178 ? -4.270 6.985 -18.312 1.00 62.66 178 GLN A N 1
ATOM 1374 C CA . GLN A 1 178 ? -4.703 5.587 -18.204 1.00 62.66 178 GLN A CA 1
ATOM 1375 C C . GLN A 1 178 ? -4.398 4.861 -19.516 1.00 62.66 178 GLN A C 1
ATOM 1377 O O . GLN A 1 178 ? -4.850 5.284 -20.583 1.00 62.66 178 GLN A O 1
ATOM 1382 N N . LYS A 1 179 ? -3.634 3.768 -19.440 1.00 66.31 179 LYS A N 1
ATOM 1383 C CA . LYS A 1 179 ? -3.389 2.910 -20.596 1.00 66.31 179 LYS A CA 1
ATOM 1384 C C . LYS A 1 179 ? -4.561 1.986 -20.874 1.00 66.31 179 LYS A C 1
ATOM 1386 O O . LYS A 1 179 ? -5.266 1.553 -19.969 1.00 66.31 179 LYS A O 1
ATOM 1391 N N . ASP A 1 180 ? -4.726 1.668 -22.151 1.00 69.00 180 ASP A N 1
ATOM 1392 C CA . ASP A 1 180 ? -5.729 0.717 -22.606 1.00 69.00 180 ASP A CA 1
ATOM 1393 C C . ASP A 1 180 ? -5.402 -0.691 -22.087 1.00 69.00 180 ASP A C 1
ATOM 1395 O O . ASP A 1 180 ? -4.379 -1.283 -22.443 1.00 69.00 180 ASP A O 1
ATOM 1399 N N . PHE A 1 181 ? -6.293 -1.233 -21.256 1.00 69.19 181 PHE A N 1
ATOM 1400 C CA . PHE A 1 181 ? -6.191 -2.584 -20.707 1.00 69.19 181 PHE A CA 1
ATOM 1401 C C . PHE A 1 181 ? -6.130 -3.652 -21.801 1.00 69.19 181 PHE A C 1
ATOM 1403 O O . PHE A 1 181 ? -5.512 -4.693 -21.597 1.00 69.19 181 PHE A O 1
ATOM 1410 N N . GLN A 1 182 ? -6.700 -3.395 -22.983 1.00 71.56 182 GLN A N 1
ATOM 1411 C CA . GLN A 1 182 ? -6.643 -4.335 -24.108 1.00 71.56 182 GLN A CA 1
ATOM 1412 C C . GLN A 1 182 ? -5.223 -4.515 -24.658 1.00 71.56 182 GLN A C 1
ATOM 1414 O O . GLN A 1 182 ? -4.935 -5.496 -25.340 1.00 71.56 182 GLN A O 1
ATOM 1419 N N . LYS A 1 183 ? -4.324 -3.576 -24.351 1.00 81.75 183 LYS A N 1
ATOM 1420 C CA . LYS A 1 183 ? -2.921 -3.596 -24.768 1.00 81.75 183 LYS A CA 1
ATOM 1421 C C . LYS A 1 183 ? -1.989 -4.167 -23.700 1.00 81.75 183 LYS A C 1
ATOM 1423 O O . LYS A 1 183 ? -0.785 -4.253 -23.942 1.00 81.75 183 LYS A O 1
ATOM 1428 N N . LEU A 1 184 ? -2.501 -4.548 -22.530 1.00 85.69 184 LEU A N 1
ATOM 1429 C CA . LEU A 1 184 ? -1.704 -5.131 -21.455 1.00 85.69 184 LEU A CA 1
ATOM 1430 C C . LEU A 1 184 ? -1.322 -6.578 -21.799 1.00 85.69 184 LEU A C 1
ATOM 1432 O O . LEU A 1 184 ? -2.180 -7.431 -21.995 1.00 85.69 184 LEU A O 1
ATOM 1436 N N . LEU A 1 185 ? -0.020 -6.854 -21.866 1.00 87.75 185 LEU A N 1
ATOM 1437 C CA . LEU A 1 185 ? 0.525 -8.193 -22.109 1.00 87.75 185 LEU A CA 1
ATOM 1438 C C . LEU A 1 185 ? 0.900 -8.911 -20.813 1.00 87.75 185 LEU A C 1
ATOM 1440 O O . LEU A 1 185 ? 0.839 -10.135 -20.748 1.00 87.75 185 LEU A O 1
ATOM 1444 N N . TYR A 1 186 ? 1.351 -8.156 -19.814 1.00 88.62 186 TYR A N 1
ATOM 1445 C CA . TYR A 1 186 ? 1.816 -8.692 -18.542 1.00 88.62 186 TYR A CA 1
ATOM 1446 C C . TYR A 1 186 ? 1.650 -7.648 -17.449 1.00 88.62 186 TYR A C 1
ATOM 1448 O O . TYR A 1 186 ? 1.965 -6.480 -17.679 1.00 88.62 186 TYR A O 1
ATOM 1456 N N . PHE A 1 187 ? 1.208 -8.072 -16.271 1.00 87.56 187 PHE A N 1
ATOM 1457 C CA . PHE A 1 187 ? 1.217 -7.262 -15.063 1.00 87.56 187 PHE A CA 1
ATOM 1458 C C . PHE A 1 187 ? 1.559 -8.142 -13.869 1.00 87.56 187 PHE A C 1
ATOM 1460 O O . PHE A 1 187 ? 0.995 -9.224 -13.713 1.00 87.56 187 PHE A O 1
ATOM 1467 N N . GLU A 1 188 ? 2.475 -7.663 -13.040 1.00 87.25 188 GLU A N 1
ATOM 1468 C CA . GLU A 1 188 ? 2.851 -8.296 -11.788 1.00 87.25 188 GLU A CA 1
ATOM 1469 C C . GLU A 1 188 ? 3.123 -7.222 -10.735 1.00 87.25 188 GLU A C 1
ATOM 1471 O O . GLU A 1 188 ? 3.851 -6.254 -10.973 1.00 87.25 188 GLU A O 1
ATOM 1476 N N . GLU A 1 189 ? 2.542 -7.405 -9.555 1.00 86.69 189 GLU A N 1
ATOM 1477 C CA . GLU A 1 189 ? 2.889 -6.638 -8.367 1.00 86.69 189 GLU A CA 1
ATOM 1478 C C . GLU A 1 189 ? 4.041 -7.352 -7.645 1.00 86.69 189 GLU A C 1
ATOM 1480 O O . GLU A 1 189 ? 3.859 -8.414 -7.051 1.00 86.69 189 GLU A O 1
ATOM 1485 N N . GLY A 1 190 ? 5.245 -6.787 -7.732 1.00 83.06 190 GLY A N 1
ATOM 1486 C CA . GLY A 1 190 ? 6.419 -7.270 -7.013 1.00 83.06 190 GLY A CA 1
ATOM 1487 C C . GLY A 1 190 ? 6.493 -6.728 -5.583 1.00 83.06 190 GLY A C 1
ATOM 1488 O O . GLY A 1 190 ? 5.712 -5.882 -5.160 1.00 83.06 190 GLY A O 1
ATOM 1489 N N . LEU A 1 191 ? 7.487 -7.196 -4.820 1.00 78.69 191 LEU A N 1
ATOM 1490 C CA . LEU A 1 191 ? 7.666 -6.804 -3.411 1.00 78.69 191 LEU A CA 1
ATOM 1491 C C . LEU A 1 191 ? 8.004 -5.322 -3.216 1.00 78.69 191 LEU A C 1
ATOM 1493 O O . LEU A 1 191 ? 7.690 -4.749 -2.175 1.00 78.69 191 LEU A O 1
ATOM 1497 N N . THR A 1 192 ? 8.695 -4.734 -4.188 1.00 80.19 192 THR A N 1
ATOM 1498 C CA . THR A 1 192 ? 9.133 -3.334 -4.162 1.00 80.19 192 THR A CA 1
ATOM 1499 C C . THR A 1 192 ? 8.451 -2.500 -5.230 1.00 80.19 192 THR A C 1
ATOM 1501 O O . THR A 1 192 ? 8.211 -1.317 -5.008 1.00 80.19 192 THR A O 1
ATOM 1504 N N . ASP A 1 193 ? 8.140 -3.111 -6.372 1.00 83.94 193 ASP A N 1
ATOM 1505 C CA . ASP A 1 193 ? 7.732 -2.406 -7.576 1.00 83.94 193 ASP A CA 1
ATOM 1506 C C . ASP A 1 193 ? 6.655 -3.185 -8.324 1.00 83.94 193 ASP A C 1
ATOM 1508 O O . ASP A 1 193 ? 6.639 -4.414 -8.334 1.00 83.94 193 ASP A O 1
ATOM 1512 N N . THR A 1 194 ? 5.791 -2.460 -9.020 1.00 87.19 194 THR A N 1
ATOM 1513 C CA . THR A 1 194 ? 4.881 -3.044 -10.012 1.00 87.19 194 THR A CA 1
ATOM 1514 C C . THR A 1 194 ? 5.569 -3.096 -11.364 1.00 87.19 194 THR A C 1
ATOM 1516 O O . THR A 1 194 ? 6.281 -2.161 -11.731 1.00 87.19 194 THR A O 1
ATOM 1519 N N . VAL A 1 195 ? 5.351 -4.169 -12.119 1.00 88.88 195 VAL A N 1
ATOM 1520 C CA . VAL A 1 195 ? 5.903 -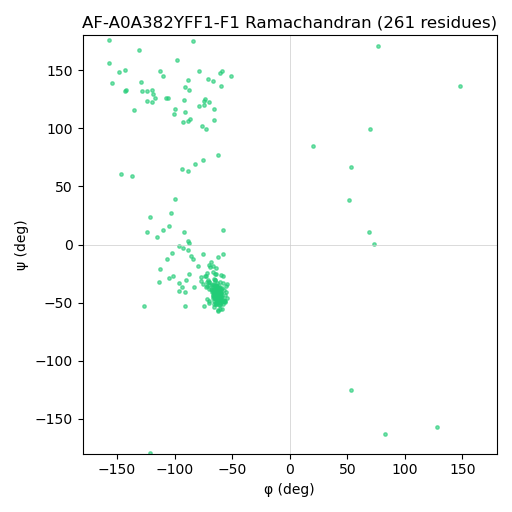4.368 -13.460 1.00 88.88 195 VAL A CA 1
ATOM 1521 C C . VAL A 1 195 ? 4.759 -4.616 -14.428 1.00 88.88 195 VAL A C 1
ATOM 1523 O O . VAL A 1 195 ? 3.981 -5.549 -14.261 1.00 88.88 195 VAL A O 1
ATOM 1526 N N . ALA A 1 196 ? 4.675 -3.798 -15.473 1.00 88.62 196 ALA A N 1
ATOM 1527 C CA . ALA A 1 196 ? 3.685 -3.931 -16.529 1.00 88.62 196 ALA A CA 1
ATOM 1528 C C . ALA A 1 196 ? 4.352 -3.918 -17.909 1.00 88.62 196 ALA A C 1
ATOM 1530 O O . ALA A 1 196 ? 5.269 -3.135 -18.171 1.00 88.62 196 ALA A O 1
ATOM 1531 N N . VAL A 1 197 ? 3.872 -4.763 -18.820 1.00 89.25 197 VAL A N 1
ATOM 1532 C CA . VAL A 1 197 ? 4.291 -4.777 -20.225 1.00 89.25 197 VAL A CA 1
ATOM 1533 C C . VAL A 1 197 ? 3.087 -4.499 -21.103 1.00 89.25 197 VAL A C 1
ATOM 1535 O O . VAL A 1 197 ? 2.109 -5.239 -21.073 1.00 89.25 197 VAL A O 1
ATOM 1538 N N . PHE A 1 198 ? 3.182 -3.460 -21.926 1.00 87.88 198 PHE A N 1
ATOM 1539 C CA . PHE A 1 198 ? 2.135 -3.067 -22.865 1.00 87.88 198 PHE A CA 1
ATOM 1540 C C . PHE A 1 198 ? 2.580 -3.272 -24.308 1.00 87.88 198 PHE A C 1
ATOM 1542 O O . PHE A 1 198 ? 3.763 -3.128 -24.625 1.00 87.88 198 PHE A O 1
ATOM 1549 N N . LYS A 1 199 ? 1.620 -3.562 -25.181 1.00 88.31 199 LYS A N 1
ATOM 1550 C CA . LYS A 1 199 ? 1.761 -3.516 -26.633 1.00 88.31 199 LYS A CA 1
ATOM 1551 C C . LYS A 1 199 ? 1.332 -2.134 -27.123 1.00 88.31 199 LYS A C 1
ATOM 1553 O O . LYS A 1 199 ? 0.147 -1.827 -27.132 1.00 88.31 199 LYS A O 1
ATOM 1558 N N . ASP A 1 200 ? 2.285 -1.298 -27.504 1.00 81.38 200 ASP A N 1
ATOM 1559 C CA . ASP A 1 200 ? 2.028 0.061 -27.974 1.00 81.38 200 ASP A CA 1
ATOM 1560 C C . ASP A 1 200 ? 2.317 0.184 -29.472 1.00 81.38 200 ASP A C 1
ATOM 1562 O O . ASP A 1 200 ? 3.260 -0.410 -29.992 1.00 81.38 200 ASP A O 1
ATOM 1566 N N . ASP A 1 201 ? 1.511 1.007 -30.138 1.00 81.12 201 ASP A N 1
ATOM 1567 C CA . ASP A 1 201 ? 1.664 1.333 -31.552 1.00 81.12 201 ASP A CA 1
ATOM 1568 C C . ASP A 1 201 ? 2.550 2.577 -31.686 1.00 81.12 201 ASP A C 1
ATOM 1570 O O . ASP A 1 201 ? 2.179 3.666 -31.238 1.00 81.12 201 ASP A O 1
ATOM 1574 N N . TYR A 1 202 ? 3.740 2.407 -32.266 1.00 78.31 202 TYR A N 1
ATOM 1575 C CA . TYR A 1 202 ? 4.683 3.493 -32.560 1.00 78.31 202 TYR A CA 1
ATOM 1576 C C . TYR A 1 202 ? 4.688 3.873 -34.047 1.00 78.31 202 TYR A C 1
ATOM 1578 O O . TYR A 1 202 ? 5.676 4.397 -34.569 1.00 78.31 202 TYR A O 1
ATOM 1586 N N . GLY A 1 203 ? 3.570 3.648 -34.734 1.00 79.31 203 GLY A N 1
ATOM 1587 C CA . GLY A 1 203 ? 3.401 3.926 -36.148 1.00 79.31 203 GLY A CA 1
ATOM 1588 C C . GLY A 1 203 ? 3.957 2.814 -37.032 1.00 79.31 203 GLY A C 1
ATOM 1589 O O . GLY A 1 203 ? 4.221 1.698 -36.598 1.00 79.31 203 GLY A O 1
ATOM 1590 N N . ILE A 1 204 ? 4.156 3.141 -38.310 1.00 76.06 204 ILE A N 1
ATOM 1591 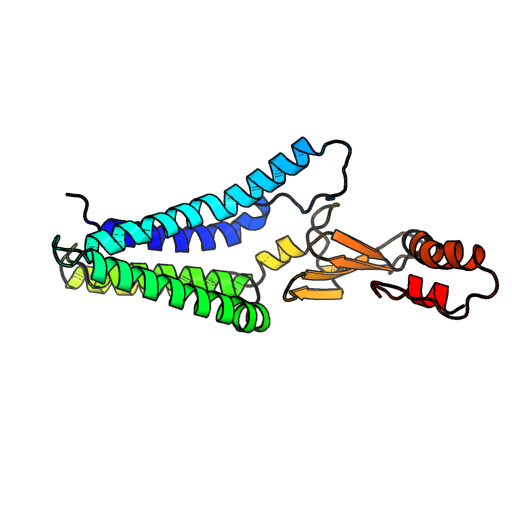C CA . ILE A 1 204 ? 4.400 2.164 -39.387 1.00 76.06 204 ILE A CA 1
ATOM 1592 C C . ILE A 1 204 ? 5.626 1.273 -39.136 1.00 76.06 204 ILE A C 1
ATOM 1594 O O . ILE A 1 204 ? 5.634 0.118 -39.551 1.00 76.06 204 ILE A O 1
ATOM 1598 N N . LEU A 1 205 ? 6.663 1.802 -38.482 1.00 75.56 205 LEU A N 1
ATOM 1599 C CA . LEU A 1 205 ? 7.913 1.070 -38.265 1.00 75.56 205 LEU A CA 1
ATOM 1600 C C . LEU A 1 205 ? 7.808 0.032 -37.145 1.00 75.56 205 LEU A C 1
ATOM 1602 O O . LEU A 1 205 ? 8.470 -0.995 -37.221 1.00 75.56 205 LEU A O 1
ATOM 1606 N N . ASP A 1 206 ? 6.981 0.293 -36.132 1.00 82.56 206 ASP A N 1
ATOM 1607 C CA . ASP A 1 206 ? 6.917 -0.494 -34.900 1.00 82.56 206 ASP A CA 1
ATOM 1608 C C . ASP A 1 206 ? 5.467 -0.538 -34.346 1.00 82.56 206 ASP A C 1
ATOM 1610 O O . ASP A 1 206 ? 5.216 -0.074 -33.228 1.00 82.56 206 ASP A O 1
ATOM 1614 N N . PRO A 1 207 ? 4.482 -1.080 -35.096 1.00 81.06 207 PRO A N 1
ATOM 1615 C CA . PRO A 1 207 ? 3.066 -1.056 -34.694 1.00 81.06 207 PRO A CA 1
ATOM 1616 C C . PRO A 1 207 ? 2.755 -1.963 -33.492 1.00 81.06 207 PRO A C 1
ATOM 1618 O O . PRO A 1 207 ? 1.736 -1.809 -32.825 1.00 81.06 207 PRO A O 1
ATOM 1621 N N . ASP A 1 208 ? 3.658 -2.901 -33.206 1.00 84.00 208 ASP A N 1
ATOM 1622 C CA . ASP A 1 208 ? 3.499 -3.953 -32.205 1.00 84.00 208 ASP A CA 1
ATOM 1623 C C . ASP A 1 208 ? 4.602 -3.914 -31.129 1.00 84.00 208 ASP A C 1
ATOM 1625 O O . ASP A 1 208 ? 4.913 -4.928 -30.492 1.00 84.00 208 ASP A O 1
ATOM 1629 N N . ALA A 1 209 ? 5.225 -2.751 -30.924 1.00 87.38 209 ALA A N 1
ATOM 1630 C CA . ALA A 1 209 ? 6.331 -2.610 -29.989 1.00 87.38 209 ALA A CA 1
ATOM 1631 C C . ALA A 1 209 ? 5.896 -2.819 -28.535 1.00 87.38 209 ALA A C 1
ATOM 1633 O O . ALA A 1 209 ? 4.851 -2.365 -28.069 1.00 87.38 209 ALA A O 1
ATOM 1634 N N . LYS A 1 210 ? 6.761 -3.489 -27.773 1.00 90.12 210 LYS A N 1
ATOM 1635 C CA . LYS A 1 210 ? 6.538 -3.737 -26.346 1.00 90.12 210 LYS A CA 1
ATOM 1636 C C . LYS A 1 210 ? 7.144 -2.616 -25.520 1.00 90.12 210 LYS A C 1
ATOM 1638 O O . LYS A 1 210 ? 8.287 -2.228 -25.760 1.00 90.12 210 LYS A O 1
ATOM 1643 N N . ARG A 1 211 ? 6.417 -2.133 -24.518 1.00 87.50 211 ARG A N 1
ATOM 1644 C CA . ARG A 1 211 ? 6.893 -1.146 -23.544 1.00 87.50 211 ARG A CA 1
ATOM 1645 C C . ARG A 1 211 ? 6.851 -1.735 -22.141 1.00 87.50 211 ARG A C 1
ATOM 1647 O O . ARG A 1 211 ? 5.820 -2.250 -21.726 1.00 87.50 211 ARG A O 1
ATOM 1654 N N . LEU A 1 212 ? 7.964 -1.611 -21.428 1.00 87.69 212 LEU A N 1
ATOM 1655 C CA . LEU A 1 212 ? 8.114 -1.948 -20.020 1.00 87.69 212 LEU A CA 1
ATOM 1656 C C . LEU A 1 212 ? 7.831 -0.707 -19.171 1.00 87.69 212 LEU A C 1
ATOM 1658 O O . LEU A 1 212 ? 8.469 0.337 -19.340 1.00 87.69 212 LEU A O 1
ATOM 1662 N N . VAL A 1 213 ? 6.889 -0.842 -18.250 1.00 85.19 213 VAL A N 1
ATOM 1663 C CA . VAL A 1 213 ? 6.491 0.174 -17.281 1.00 85.19 213 VAL A CA 1
ATOM 1664 C C . VAL A 1 213 ? 6.735 -0.393 -15.889 1.00 85.19 213 VAL A C 1
ATOM 1666 O O . VAL A 1 213 ? 6.354 -1.529 -15.620 1.00 85.19 213 VAL A O 1
ATOM 1669 N N . THR A 1 214 ? 7.356 0.384 -15.006 1.00 85.31 214 THR A N 1
ATOM 1670 C CA . THR A 1 214 ? 7.486 0.015 -13.592 1.00 85.31 214 THR A CA 1
ATOM 1671 C C . THR A 1 214 ? 7.011 1.148 -12.699 1.00 85.31 214 THR A C 1
ATOM 1673 O O . THR A 1 214 ? 7.408 2.290 -12.932 1.00 85.31 214 THR A O 1
ATOM 1676 N N . ASN A 1 215 ? 6.177 0.866 -11.694 1.00 82.12 215 ASN A N 1
ATOM 1677 C CA . ASN A 1 215 ? 5.552 1.886 -10.830 1.00 82.12 215 ASN A CA 1
ATOM 1678 C C . ASN A 1 215 ? 4.849 3.003 -11.617 1.00 82.12 215 ASN A C 1
ATOM 1680 O O . ASN A 1 215 ? 4.958 4.184 -11.286 1.00 82.12 215 ASN A O 1
ATOM 1684 N N . GLY A 1 216 ? 4.196 2.639 -12.722 1.00 78.25 216 GLY A N 1
ATOM 1685 C CA . GLY A 1 216 ? 3.571 3.599 -13.630 1.00 78.25 216 GLY A CA 1
ATOM 1686 C C . GLY A 1 216 ? 4.549 4.489 -14.412 1.00 78.25 216 GLY A C 1
ATOM 1687 O O . GLY A 1 216 ? 4.146 5.441 -15.072 1.00 78.25 216 GLY A O 1
ATOM 1688 N N . VAL A 1 217 ? 5.853 4.210 -14.390 1.00 79.19 217 VAL A N 1
ATOM 1689 C CA . VAL A 1 217 ? 6.853 4.956 -15.165 1.00 79.19 217 VAL A CA 1
ATOM 1690 C C . VAL A 1 217 ? 7.324 4.120 -16.349 1.00 79.19 217 VAL A C 1
ATOM 1692 O O . VAL A 1 217 ? 7.767 2.986 -16.187 1.00 79.19 217 VAL A O 1
ATOM 1695 N N . SER A 1 218 ? 7.249 4.680 -17.561 1.00 81.88 218 SER A N 1
ATOM 1696 C CA . SER A 1 218 ? 7.795 4.044 -18.767 1.00 81.88 218 SER A CA 1
ATOM 1697 C C . SER A 1 218 ? 9.320 3.951 -18.671 1.00 81.88 218 SER A C 1
ATOM 1699 O O . SER A 1 218 ? 10.005 4.958 -18.837 1.00 81.88 218 SER A O 1
ATOM 1701 N N . MET A 1 219 ? 9.844 2.744 -18.462 1.00 84.50 219 MET A N 1
ATOM 1702 C CA . MET A 1 219 ? 11.280 2.500 -18.289 1.00 84.50 219 MET A CA 1
ATOM 1703 C C . MET A 1 219 ? 11.997 2.196 -19.600 1.00 84.50 219 MET A C 1
ATOM 1705 O O . MET A 1 219 ? 13.122 2.636 -19.819 1.00 84.50 219 MET A O 1
ATOM 1709 N N . SER A 1 220 ? 11.370 1.405 -20.471 1.00 87.19 220 SER A N 1
ATOM 1710 C CA . SER A 1 220 ? 12.001 0.919 -21.699 1.00 87.19 220 SER A CA 1
ATOM 1711 C C . SER A 1 220 ? 10.951 0.547 -22.739 1.00 87.19 220 SER A C 1
ATOM 1713 O O . SER A 1 220 ? 9.812 0.235 -22.397 1.00 87.19 220 SER A O 1
ATOM 1715 N N . ALA A 1 221 ? 11.316 0.564 -24.019 1.00 87.56 221 ALA A N 1
ATOM 1716 C CA . ALA A 1 221 ? 10.476 0.039 -25.083 1.00 87.56 221 ALA A CA 1
ATOM 1717 C C . ALA A 1 221 ? 11.314 -0.530 -26.230 1.00 87.56 221 ALA A C 1
ATOM 1719 O O . ALA A 1 221 ? 12.403 -0.039 -26.524 1.00 87.56 221 ALA A O 1
ATOM 1720 N N . VAL A 1 222 ? 10.775 -1.550 -26.894 1.00 86.69 222 VAL A N 1
ATOM 1721 C CA . VAL A 1 222 ? 11.379 -2.211 -28.056 1.00 86.69 222 VAL A CA 1
ATOM 1722 C C . VAL A 1 222 ? 10.843 -1.563 -29.332 1.00 86.69 222 VAL A C 1
ATOM 1724 O O . VAL A 1 222 ? 10.096 -2.174 -30.083 1.00 86.69 222 VAL A O 1
ATOM 1727 N N . ASN A 1 223 ? 11.181 -0.290 -29.525 1.00 87.38 223 ASN A N 1
ATOM 1728 C CA . ASN A 1 223 ? 10.982 0.435 -30.782 1.00 87.38 223 ASN A CA 1
ATOM 1729 C C . ASN A 1 223 ? 12.274 1.151 -31.180 1.00 87.38 223 ASN A C 1
ATOM 1731 O O . ASN A 1 223 ? 13.195 1.299 -30.365 1.00 87.38 223 ASN A O 1
ATOM 1735 N N . PHE A 1 224 ? 12.328 1.630 -32.417 1.00 83.31 224 PHE A N 1
ATOM 1736 C CA . PHE A 1 224 ? 13.495 2.291 -32.984 1.00 83.31 224 PHE A CA 1
ATOM 1737 C C . PHE A 1 224 ? 14.000 3.477 -32.142 1.00 83.31 224 PHE A C 1
ATOM 1739 O O . PHE A 1 224 ? 15.196 3.584 -31.860 1.00 83.31 224 PHE A O 1
ATOM 1746 N N . ILE A 1 225 ? 13.097 4.354 -31.692 1.00 83.31 225 ILE A N 1
ATOM 1747 C CA . ILE A 1 225 ? 13.449 5.585 -30.967 1.00 83.31 225 ILE A CA 1
ATOM 1748 C C . ILE A 1 225 ? 13.981 5.261 -29.566 1.00 83.31 225 ILE A C 1
ATOM 1750 O O . ILE A 1 225 ? 15.037 5.759 -29.170 1.0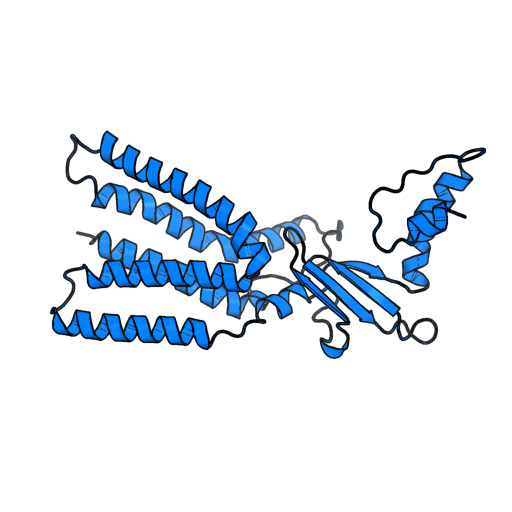0 83.31 225 ILE A O 1
ATOM 1754 N N . ALA A 1 226 ? 13.268 4.416 -28.822 1.00 83.00 226 ALA A N 1
ATOM 1755 C CA . ALA A 1 226 ? 13.608 4.049 -27.451 1.00 83.00 226 ALA A CA 1
ATOM 1756 C C . ALA A 1 226 ? 14.866 3.171 -27.377 1.00 83.00 226 ALA A C 1
ATOM 1758 O O . ALA A 1 226 ? 15.658 3.313 -26.450 1.00 83.00 226 ALA A O 1
ATOM 1759 N N . SER A 1 227 ? 15.116 2.327 -28.381 1.00 88.00 227 SER A N 1
ATOM 1760 C CA . SER A 1 227 ? 16.311 1.472 -28.404 1.00 88.00 227 SER A CA 1
ATOM 1761 C C . SER A 1 227 ? 17.597 2.260 -28.680 1.00 88.00 227 SER A C 1
ATOM 1763 O O . SER A 1 227 ? 18.681 1.832 -28.282 1.00 88.00 227 SER A O 1
ATOM 1765 N N . ARG A 1 228 ? 17.506 3.427 -29.340 1.00 90.25 228 ARG A N 1
ATOM 1766 C CA . ARG A 1 228 ? 18.672 4.227 -29.751 1.00 90.25 228 ARG A CA 1
ATOM 1767 C C . ARG A 1 228 ? 19.562 4.618 -28.573 1.00 90.25 228 ARG A C 1
ATOM 1769 O O . ARG A 1 228 ? 20.769 4.404 -28.632 1.00 90.25 228 ARG A O 1
ATOM 1776 N N . TYR A 1 229 ? 18.990 5.188 -27.511 1.00 89.44 229 TYR A N 1
ATOM 1777 C CA . TYR A 1 229 ? 19.798 5.657 -26.380 1.00 89.44 229 TYR A CA 1
ATOM 1778 C C . TYR A 1 229 ? 20.395 4.490 -25.579 1.00 89.44 229 TYR A C 1
ATOM 1780 O O . TYR A 1 229 ? 21.531 4.593 -25.131 1.00 89.44 229 TYR A O 1
ATOM 1788 N N . MET A 1 230 ? 19.680 3.364 -25.456 1.00 91.75 230 MET A N 1
ATOM 1789 C CA . MET A 1 230 ? 20.180 2.172 -24.757 1.00 91.75 230 MET A CA 1
ATOM 1790 C C . MET A 1 230 ? 21.403 1.576 -25.455 1.00 91.75 230 MET A C 1
ATOM 1792 O O . MET A 1 230 ? 22.373 1.216 -24.797 1.00 91.75 230 MET A O 1
ATOM 1796 N N . LYS A 1 231 ? 21.400 1.540 -26.794 1.00 92.62 231 LYS A N 1
ATOM 1797 C CA . LYS A 1 231 ? 22.576 1.124 -27.573 1.00 92.62 231 LYS A CA 1
ATOM 1798 C C . LYS A 1 231 ? 23.737 2.107 -27.417 1.00 92.62 231 LYS A C 1
ATOM 1800 O O . LYS A 1 231 ? 24.877 1.688 -27.248 1.00 92.62 231 LYS A O 1
ATOM 1805 N N . LEU A 1 232 ? 23.457 3.413 -27.419 1.00 93.69 232 LEU A N 1
ATOM 1806 C CA . LEU A 1 232 ? 24.485 4.441 -27.214 1.00 93.69 232 LEU A CA 1
ATOM 1807 C C . LEU A 1 232 ? 25.147 4.356 -25.832 1.00 93.69 232 LEU A C 1
ATOM 1809 O O . LEU A 1 232 ? 26.345 4.608 -25.743 1.00 93.69 232 LEU A O 1
ATOM 1813 N N . LEU A 1 233 ? 24.416 3.953 -24.783 1.00 93.38 233 LEU A N 1
ATOM 1814 C CA . LEU A 1 233 ? 24.991 3.721 -23.450 1.00 93.38 233 LEU A CA 1
ATOM 1815 C C . LEU A 1 233 ? 26.090 2.648 -23.447 1.00 93.38 233 LEU A C 1
ATOM 1817 O O . LEU A 1 233 ? 26.959 2.699 -22.584 1.00 93.38 233 LEU A O 1
ATOM 1821 N N . ALA A 1 234 ? 26.068 1.705 -24.393 1.00 94.25 234 ALA A N 1
ATOM 1822 C CA . ALA A 1 234 ? 27.134 0.723 -24.576 1.00 94.25 234 ALA A CA 1
ATOM 1823 C C . ALA A 1 234 ? 28.197 1.212 -25.570 1.00 94.25 234 ALA A C 1
ATOM 1825 O O . ALA A 1 234 ? 29.380 1.247 -25.245 1.00 94.25 234 ALA A O 1
ATOM 1826 N N . HIS A 1 235 ? 27.791 1.630 -26.772 1.00 94.25 235 HIS A N 1
ATOM 1827 C CA . HIS A 1 235 ? 28.744 1.941 -27.838 1.00 94.25 235 HIS A CA 1
ATOM 1828 C C . HIS A 1 235 ? 29.623 3.160 -27.536 1.00 94.25 235 HIS A C 1
ATOM 1830 O O . HIS A 1 235 ? 30.799 3.142 -27.881 1.00 94.25 235 HIS A O 1
ATOM 1836 N N . LEU A 1 236 ? 29.095 4.207 -26.887 1.00 94.94 236 LEU A N 1
ATOM 1837 C CA . LEU A 1 236 ? 29.890 5.397 -26.565 1.00 94.94 236 LEU A CA 1
ATOM 1838 C C . LEU A 1 236 ? 31.085 5.081 -25.651 1.00 94.94 236 LEU A C 1
ATOM 1840 O O . LEU A 1 236 ? 32.202 5.377 -26.065 1.00 94.94 236 LEU A O 1
ATOM 1844 N N . PRO A 1 237 ? 30.916 4.468 -24.461 1.00 93.19 237 PRO A N 1
ATOM 1845 C CA . PRO A 1 237 ? 32.062 4.146 -23.615 1.00 93.19 237 PRO A CA 1
ATOM 1846 C C . PRO A 1 237 ? 32.992 3.100 -24.244 1.00 93.19 237 PRO A C 1
ATOM 1848 O O . PRO A 1 237 ? 34.201 3.218 -24.087 1.00 93.19 237 PRO A O 1
ATOM 1851 N N . ILE A 1 238 ? 32.463 2.120 -24.991 1.00 94.19 238 ILE A N 1
ATOM 1852 C CA . ILE A 1 238 ? 33.274 1.103 -25.689 1.00 94.19 238 ILE A CA 1
ATOM 1853 C C . ILE A 1 238 ? 34.188 1.749 -26.739 1.00 94.19 238 ILE A C 1
ATOM 1855 O O . ILE A 1 238 ? 35.363 1.412 -26.803 1.00 94.19 238 ILE A O 1
ATOM 1859 N N . MET A 1 239 ? 33.691 2.719 -27.514 1.00 94.38 239 MET A N 1
ATOM 1860 C CA . MET A 1 239 ? 34.501 3.450 -28.502 1.00 94.38 239 MET A CA 1
ATOM 1861 C C . MET A 1 239 ? 35.569 4.362 -27.878 1.00 94.38 239 MET A C 1
ATOM 1863 O O . MET A 1 239 ? 36.448 4.836 -28.592 1.00 94.38 239 MET A O 1
ATOM 1867 N N . MET A 1 240 ? 35.489 4.650 -26.576 1.00 94.94 240 MET A N 1
ATOM 1868 C CA . MET A 1 240 ? 36.441 5.516 -25.870 1.00 94.94 240 MET A CA 1
ATOM 1869 C C . MET A 1 240 ? 37.596 4.745 -25.218 1.00 94.94 240 MET A C 1
ATOM 1871 O O . MET A 1 240 ? 38.468 5.369 -24.613 1.00 94.94 240 MET A O 1
ATOM 1875 N N . VAL A 1 241 ? 37.595 3.413 -25.299 1.00 93.62 241 VAL A N 1
ATOM 1876 C CA . VAL A 1 241 ? 38.592 2.547 -24.664 1.00 93.62 241 VAL A CA 1
ATOM 1877 C C . VAL A 1 241 ? 39.234 1.658 -25.721 1.00 93.62 241 VAL A C 1
ATOM 1879 O O . VAL A 1 241 ? 38.542 1.005 -26.497 1.00 93.62 241 VAL A O 1
ATOM 1882 N N . ASP A 1 242 ? 40.562 1.589 -25.718 1.00 91.94 242 ASP A N 1
ATOM 1883 C CA . ASP A 1 242 ? 41.300 0.667 -26.577 1.00 91.94 242 ASP A CA 1
ATOM 1884 C C . ASP A 1 242 ? 41.159 -0.772 -26.045 1.00 91.94 242 ASP A C 1
ATOM 1886 O O . ASP A 1 242 ? 41.473 -1.044 -24.886 1.00 91.94 242 ASP A O 1
ATOM 1890 N N . ASN A 1 243 ? 40.707 -1.702 -26.893 1.00 91.19 243 ASN A N 1
ATOM 1891 C CA . ASN A 1 243 ? 40.539 -3.137 -26.592 1.00 91.19 243 ASN A CA 1
ATOM 1892 C C . ASN A 1 243 ? 39.688 -3.458 -25.336 1.00 91.19 243 ASN A C 1
ATOM 1894 O O . ASN A 1 243 ? 40.194 -4.011 -24.355 1.00 91.19 243 ASN A O 1
ATOM 1898 N N . PRO A 1 244 ? 38.375 -3.165 -25.343 1.00 90.00 244 PRO A N 1
ATOM 1899 C CA . PRO A 1 244 ? 37.495 -3.460 -24.215 1.00 90.00 244 PRO A CA 1
ATOM 1900 C C . PRO A 1 244 ? 37.197 -4.968 -24.095 1.00 90.00 244 PRO A C 1
ATOM 1902 O O . PRO A 1 244 ? 36.319 -5.497 -24.766 1.00 90.00 244 PRO A O 1
ATOM 1905 N N . GLU A 1 245 ? 37.902 -5.671 -23.202 1.00 91.31 245 GLU A N 1
ATOM 1906 C CA . GLU A 1 245 ? 37.698 -7.116 -22.965 1.00 91.31 245 GLU A CA 1
ATOM 1907 C C . GLU A 1 245 ? 36.618 -7.439 -21.917 1.00 91.31 245 GLU A C 1
ATOM 1909 O O . GLU A 1 245 ? 36.057 -8.536 -21.904 1.00 91.31 245 GLU A O 1
ATOM 1914 N N . LYS A 1 246 ? 36.345 -6.513 -20.986 1.00 92.56 246 LYS A N 1
ATOM 1915 C CA . LYS A 1 246 ? 35.411 -6.723 -19.868 1.00 92.56 246 LYS A CA 1
ATOM 1916 C C . LYS A 1 246 ? 34.504 -5.517 -19.695 1.00 92.56 246 LYS A C 1
ATOM 1918 O O . LYS A 1 246 ? 34.961 -4.444 -19.308 1.00 92.56 246 LYS A O 1
ATOM 1923 N N . VAL A 1 247 ? 33.209 -5.722 -19.912 1.00 92.56 247 VAL A N 1
ATOM 1924 C CA . VAL A 1 247 ? 32.180 -4.692 -19.744 1.00 92.56 247 VAL A CA 1
ATOM 1925 C C . VAL A 1 247 ? 31.215 -5.120 -18.642 1.00 92.56 247 VAL A C 1
ATOM 1927 O O . VAL A 1 247 ? 30.652 -6.212 -18.687 1.00 92.56 247 VAL A O 1
ATOM 1930 N N . LEU A 1 248 ? 31.015 -4.255 -17.646 1.00 93.12 248 LEU A N 1
ATOM 1931 C CA . LEU A 1 248 ? 29.985 -4.427 -16.624 1.00 93.12 248 LEU A CA 1
ATOM 1932 C C . LEU A 1 248 ? 28.779 -3.560 -16.982 1.00 93.12 248 LEU A C 1
ATOM 1934 O O . LEU A 1 248 ? 28.866 -2.334 -16.971 1.00 93.12 248 LEU A O 1
ATOM 1938 N N . VAL A 1 249 ? 27.639 -4.197 -17.240 1.00 93.19 249 VAL A N 1
ATOM 1939 C CA . VAL A 1 249 ? 26.353 -3.508 -17.383 1.00 93.19 249 VAL A CA 1
ATOM 1940 C C . VAL A 1 249 ? 25.574 -3.670 -16.083 1.00 93.19 249 VAL A C 1
ATOM 1942 O O . VAL A 1 249 ? 25.168 -4.775 -15.727 1.00 93.19 249 VAL A O 1
ATOM 1945 N N . VAL A 1 250 ? 25.375 -2.567 -15.363 1.00 91.88 250 VAL A N 1
ATOM 1946 C CA . VAL A 1 250 ? 24.524 -2.523 -14.166 1.00 91.88 250 VAL A CA 1
ATOM 1947 C C . VAL A 1 250 ? 23.089 -2.232 -14.609 1.00 91.88 250 VAL A C 1
ATOM 1949 O O . VAL A 1 250 ? 22.875 -1.315 -15.396 1.00 91.88 250 VAL A O 1
ATOM 1952 N N . CYS A 1 251 ? 22.127 -3.005 -14.091 1.00 87.19 251 CYS A N 1
ATOM 1953 C CA . CYS A 1 251 ? 20.714 -3.041 -14.504 1.00 87.19 251 CYS A CA 1
ATOM 1954 C C . CYS A 1 251 ? 20.496 -3.663 -15.898 1.00 87.19 251 CYS A C 1
ATOM 1956 O O . CYS A 1 251 ? 20.615 -2.998 -16.922 1.00 87.19 251 CYS A O 1
ATOM 1958 N N . PHE A 1 252 ? 20.105 -4.945 -15.935 1.00 85.81 252 PHE A N 1
ATOM 1959 C CA . PHE A 1 252 ? 19.880 -5.677 -17.192 1.00 85.81 252 PHE A CA 1
ATOM 1960 C C . PHE A 1 252 ? 18.723 -5.102 -18.029 1.00 85.81 252 PHE A C 1
ATOM 1962 O O . PHE A 1 252 ? 18.801 -5.056 -19.258 1.00 85.81 252 PHE A O 1
ATOM 1969 N N . GLY A 1 253 ? 17.658 -4.625 -17.373 1.00 85.25 253 GLY A N 1
ATOM 1970 C CA . GLY A 1 253 ? 16.498 -4.032 -18.042 1.00 85.25 253 GLY A CA 1
ATOM 1971 C C . GLY A 1 253 ? 15.913 -4.961 -19.112 1.00 85.25 253 GLY A C 1
ATOM 1972 O O . GLY A 1 253 ? 15.604 -6.116 -18.840 1.00 85.25 253 GLY A O 1
ATOM 1973 N N . THR A 1 254 ? 15.787 -4.462 -20.345 1.00 88.00 254 THR A N 1
ATOM 1974 C CA . THR A 1 254 ? 15.321 -5.236 -21.513 1.00 88.00 254 THR A CA 1
ATOM 1975 C C . THR A 1 254 ? 16.455 -5.893 -22.311 1.00 88.00 254 THR A C 1
ATOM 1977 O O . THR A 1 254 ? 16.235 -6.347 -23.432 1.00 88.00 254 THR A O 1
ATOM 1980 N N . GLY A 1 255 ? 17.683 -5.898 -21.783 1.00 90.44 255 GLY A N 1
ATOM 1981 C CA . GLY A 1 255 ? 18.857 -6.503 -22.416 1.00 90.44 255 GLY A CA 1
ATOM 1982 C C . GLY A 1 255 ? 19.425 -5.733 -23.615 1.00 90.44 255 GLY A C 1
ATOM 1983 O O . GLY A 1 255 ? 20.420 -6.168 -24.183 1.00 90.44 255 GLY A O 1
ATOM 1984 N N . GLN A 1 256 ? 18.849 -4.588 -24.002 1.00 91.69 256 GLN A N 1
ATOM 1985 C CA . GLN A 1 256 ? 19.293 -3.810 -25.173 1.00 91.69 256 GLN A CA 1
ATOM 1986 C C . GLN A 1 256 ? 20.729 -3.290 -25.021 1.00 91.69 256 GLN A C 1
ATOM 1988 O O . GLN A 1 256 ? 21.534 -3.432 -25.938 1.00 91.69 256 GLN A O 1
ATOM 1993 N N . THR A 1 257 ? 21.066 -2.726 -23.857 1.00 93.62 257 THR A N 1
ATOM 1994 C CA . THR A 1 257 ? 22.421 -2.230 -23.565 1.00 93.62 257 THR A CA 1
ATOM 1995 C C . THR A 1 257 ? 23.425 -3.378 -23.499 1.00 93.62 257 THR A C 1
ATOM 1997 O O . THR A 1 257 ? 24.496 -3.291 -24.087 1.00 93.62 257 THR A O 1
ATOM 2000 N N . THR A 1 258 ? 23.071 -4.482 -22.833 1.00 94.00 258 THR A N 1
ATOM 2001 C CA . THR A 1 258 ? 23.925 -5.676 -22.756 1.00 94.00 258 THR A CA 1
ATOM 2002 C C . THR A 1 258 ? 24.175 -6.279 -24.135 1.00 94.00 258 THR A C 1
ATOM 2004 O O . THR A 1 258 ? 25.318 -6.567 -24.461 1.00 94.00 258 THR A O 1
ATOM 2007 N N . GLY A 1 259 ? 23.136 -6.404 -24.966 1.00 92.62 259 GLY A N 1
ATOM 2008 C CA . GLY A 1 259 ? 23.268 -6.896 -26.337 1.00 92.62 259 GLY A CA 1
ATOM 2009 C C . GLY A 1 259 ? 24.117 -5.981 -27.220 1.00 92.62 259 GLY A C 1
ATOM 2010 O O . GLY A 1 259 ? 24.869 -6.465 -28.055 1.00 92.62 259 GLY A O 1
ATOM 2011 N N . ALA A 1 260 ? 24.051 -4.664 -27.013 1.00 93.12 260 ALA A N 1
ATOM 2012 C CA . ALA A 1 260 ? 24.920 -3.712 -27.703 1.00 93.12 260 ALA A CA 1
ATOM 2013 C C . ALA A 1 260 ? 26.380 -3.776 -27.226 1.00 93.12 260 ALA A C 1
ATOM 2015 O O . ALA A 1 260 ? 27.279 -3.506 -28.012 1.00 93.12 260 ALA A O 1
ATOM 2016 N N . ALA A 1 261 ? 26.615 -4.131 -25.960 1.00 92.81 261 ALA A N 1
ATOM 2017 C CA . ALA A 1 261 ? 27.953 -4.278 -25.391 1.00 92.81 261 ALA A CA 1
ATOM 2018 C C . ALA A 1 261 ? 28.640 -5.606 -25.752 1.00 92.81 261 ALA A C 1
ATOM 2020 O O . ALA A 1 261 ? 29.849 -5.721 -25.586 1.00 92.81 261 ALA A O 1
ATOM 2021 N N . SER A 1 262 ? 27.879 -6.614 -26.192 1.00 88.81 262 SER A N 1
ATOM 2022 C CA . SER A 1 262 ? 28.405 -7.930 -26.580 1.00 88.81 262 SER A CA 1
ATOM 2023 C C . SER A 1 262 ? 28.840 -8.039 -28.046 1.00 88.81 262 SER A C 1
ATOM 2025 O O . SER A 1 262 ? 29.296 -9.107 -28.449 1.00 88.81 262 SER A O 1
ATOM 2027 N N . ILE A 1 263 ? 28.621 -6.986 -28.839 1.00 76.75 263 ILE A N 1
ATOM 2028 C CA . ILE A 1 263 ? 28.988 -6.892 -30.262 1.00 76.75 263 ILE A CA 1
ATOM 2029 C C . ILE A 1 263 ? 30.288 -6.105 -30.365 1.00 76.75 263 ILE A C 1
ATOM 2031 O O . ILE A 1 263 ? 31.178 -6.568 -31.108 1.00 76.75 263 ILE A O 1
#

InterPro domains:
  IPR029063 S-adenosyl-L-methionine-dependent methyltransferase superfamily [SSF53335] (180-260)

Solvent-accessible surface area (backbone atoms only — not comparable to full-atom values): 14810 Å² total; per-residue (Å²): 134,83,59,56,66,60,51,49,29,51,38,26,39,48,43,16,50,47,49,55,54,41,55,77,38,43,75,75,54,34,73,69,54,60,61,97,73,57,76,88,48,55,68,62,53,51,53,48,55,51,49,28,51,43,74,66,43,48,65,51,51,51,42,55,59,52,46,54,64,43,49,41,61,69,69,36,84,47,85,92,44,39,67,63,48,44,50,51,53,52,50,52,52,52,53,49,49,53,52,47,52,50,43,40,67,73,46,31,38,78,73,54,32,67,64,51,40,51,50,50,54,21,49,51,28,41,49,49,18,49,51,54,56,65,78,48,88,87,63,58,74,65,58,47,50,53,51,50,52,52,52,51,50,50,54,49,49,52,69,71,68,52,73,93,57,55,56,54,64,56,56,53,21,29,68,92,41,80,60,65,72,91,34,56,75,45,75,48,81,51,95,87,46,38,42,35,32,33,53,41,68,67,48,94,90,29,56,74,17,45,32,40,26,44,66,16,36,80,74,48,37,63,36,77,75,58,41,49,60,40,31,45,70,24,46,54,62,50,75,74,43,88,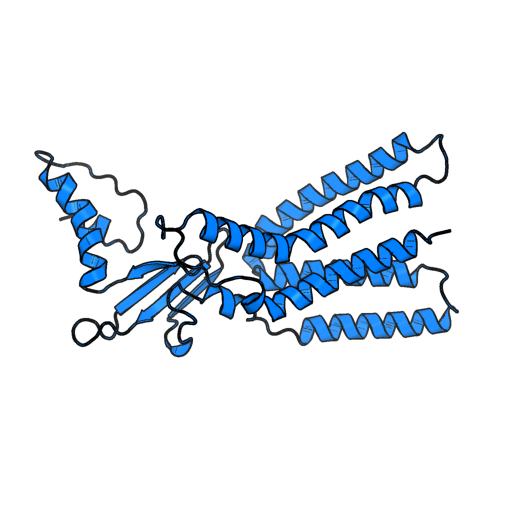83,79,86,79,83,87,77,82,78,64,86,89,40,52,34,55,58,42,60,75,108

Radius of gyration: 25.64 Å; Cα contacts (8 Å, |Δi|>4): 268; chains: 1; bounding box: 72×37×81 Å

Organism: NCBI:txid408172

Secondary structure (DSSP, 8-state):
---HHHHHHHHHHHHHHHHHHHHHTHHHHS-----TT-TT-HHHHHHHHHHHHHHHHHHHHHHHHHHHHHHHHHH--SGGGHHHHHHHHHHHHHHHHHHHHHHIIIIIHHHHHHHHHHHHHHHHHHHHHHHHHHTS-SS-HHHHHHHHHHHHHHHHHHHHHS-TTHHHHHHTEETTEEPPGGGEEEEEE-SS-EEEEEEE--STT-TTEEEEEETTEEEEESSHHHHHHHHHHHHHHHHTSSS------S--TTSHHHHHHT-